Protein AF-A0A1U7GPK5-F1 (afdb_monomer_lite)

Foldseek 3Di:
DDDDDDDDDDDPPPDDDPPVVLVPQLCSVVVVLCWDDDPQATANVVLLVVLVVLLVVLVVLVVQLVVLVVVLVVLVVLVVVLVVLVVVLVVLVVVLVVLVVVLVVVPPDPDPVNVVSNVVSVVVSVVSVVVSVVSVVVSVVSVVVRDDPVRSVVSVVSSVVSVVVSLVSLVVSLVSLVVRQVSLVVLVPDPCSCVSQVSNCVVVVHRYYYDDDPVSVVSNCVSCVVVVPDPPPPDPDDDDDDDDDDDDDDDDDDDDDDDDDDD

Radius of gyration: 42.55 Å; chains: 1; bounding box: 108×65×141 Å

Sequence (263 aa):
MRILGSILTLTLALAPLAGAQEARRPDAALTQLGLEAEKTRYVFADAEKELREKYRDATAARDQAREALARIEAGAMMEQGILEMQAGEQQLQAEIAATRSASGGMGYGRGRYSRYYRNQANAVVQQEQRRAEQLRKQIAQAKKQAPTEKQRQAAEAGARMAMDQARQAVKDVNDAYDALVERYEDVRGKPGVLKALEDAGRPKKLSYQLGPSEESDKIGKWAKGILKIRPKRTTPARKPPASTPGPEAAPAGAKAGEADSPR

Structure (mmCIF, N/CA/C/O backbone):
data_AF-A0A1U7GPK5-F1
#
_entry.id   AF-A0A1U7GPK5-F1
#
loop_
_atom_site.group_PDB
_atom_site.id
_atom_site.type_symbol
_atom_site.label_atom_id
_atom_site.label_alt_id
_atom_site.label_comp_id
_atom_site.label_asym_id
_atom_site.label_entity_id
_atom_site.label_seq_id
_atom_site.pdbx_PDB_ins_code
_atom_site.Cartn_x
_atom_site.Cartn_y
_atom_site.Cartn_z
_atom_site.occupancy
_atom_site.B_iso_or_equiv
_atom_site.auth_seq_id
_atom_site.auth_comp_id
_atom_site.auth_asym_id
_atom_site.auth_atom_id
_atom_site.pdbx_PDB_model_num
ATOM 1 N N . MET A 1 1 ? -13.444 -46.704 79.472 1.00 39.00 1 MET A N 1
ATOM 2 C CA . MET A 1 1 ? -12.663 -45.493 79.126 1.00 39.00 1 MET A CA 1
ATOM 3 C C . MET A 1 1 ? -13.682 -44.387 78.866 1.00 39.00 1 MET A C 1
ATOM 5 O O . MET A 1 1 ? -14.450 -44.548 77.938 1.00 39.00 1 MET A O 1
ATOM 9 N N . ARG A 1 2 ? -14.027 -43.473 79.788 1.00 40.41 2 ARG A N 1
ATOM 10 C CA . ARG A 1 2 ? -13.269 -42.324 80.337 1.00 40.41 2 ARG A CA 1
ATOM 11 C C . ARG A 1 2 ? -12.539 -41.501 79.267 1.00 40.41 2 ARG A C 1
ATOM 13 O O . ARG A 1 2 ? -11.548 -41.996 78.750 1.00 40.41 2 ARG A O 1
ATOM 20 N N . ILE A 1 3 ? -13.076 -40.295 79.015 1.00 43.59 3 ILE A N 1
ATOM 21 C CA . ILE A 1 3 ? -12.503 -38.942 78.759 1.00 43.59 3 ILE A CA 1
ATOM 22 C C . ILE A 1 3 ? -13.673 -38.157 78.101 1.00 43.59 3 ILE A C 1
ATOM 24 O O . ILE A 1 3 ? -14.072 -38.495 76.997 1.00 43.59 3 ILE A O 1
ATOM 28 N N . LEU A 1 4 ? -14.508 -37.373 78.797 1.00 40.81 4 LEU A N 1
ATOM 29 C CA . LEU A 1 4 ? -14.310 -36.021 79.356 1.00 40.81 4 LEU A CA 1
ATOM 30 C C . LEU A 1 4 ? -13.681 -34.995 78.394 1.00 40.81 4 LEU A C 1
ATOM 32 O O . LEU A 1 4 ? -12.484 -35.028 78.160 1.00 40.81 4 LEU A O 1
ATOM 36 N N . GLY A 1 5 ? -14.491 -34.005 78.001 1.00 34.28 5 GLY A N 1
ATOM 37 C CA . GLY A 1 5 ? -14.080 -32.599 77.920 1.00 34.28 5 GLY A CA 1
ATOM 38 C C . GLY A 1 5 ? -13.558 -32.088 76.575 1.00 34.28 5 GLY A C 1
ATOM 39 O O . GLY A 1 5 ? -12.429 -32.361 76.195 1.00 34.28 5 GLY A O 1
ATOM 40 N N . SER A 1 6 ? -14.293 -31.173 75.943 1.00 40.59 6 SER A N 1
ATOM 41 C CA . SER A 1 6 ? -14.032 -29.735 76.127 1.00 40.59 6 SER A CA 1
ATOM 42 C C . SER A 1 6 ? -14.864 -28.891 75.167 1.00 40.59 6 SER A C 1
ATOM 44 O O . SER A 1 6 ? -14.907 -29.109 73.962 1.00 40.59 6 SER A O 1
ATOM 46 N N . ILE A 1 7 ? -15.513 -27.901 75.765 1.00 45.00 7 ILE A N 1
ATOM 47 C CA . ILE A 1 7 ? -16.135 -26.741 75.141 1.00 45.00 7 ILE A CA 1
ATOM 48 C C . ILE A 1 7 ? -15.020 -25.884 74.528 1.00 45.00 7 ILE A C 1
ATOM 50 O O . ILE A 1 7 ? -14.070 -25.557 75.235 1.00 45.00 7 ILE A O 1
ATOM 54 N N . LEU A 1 8 ? -15.156 -25.458 73.269 1.00 37.75 8 LEU A N 1
ATOM 55 C CA . LEU A 1 8 ? -14.424 -24.296 72.761 1.00 37.75 8 LEU A CA 1
ATOM 56 C C . LEU A 1 8 ? -15.295 -23.493 71.778 1.00 37.75 8 LEU A C 1
ATOM 58 O O . LEU A 1 8 ? -15.543 -23.892 70.646 1.00 37.75 8 LEU A O 1
ATOM 62 N N . THR A 1 9 ? -15.811 -22.387 72.313 1.00 39.00 9 THR A N 1
ATOM 63 C CA . THR A 1 9 ? -16.003 -21.061 71.697 1.00 39.00 9 THR A CA 1
ATOM 64 C C . THR A 1 9 ? -16.241 -20.945 70.187 1.00 39.00 9 THR A C 1
ATOM 66 O O . THR A 1 9 ? -15.326 -21.032 69.376 1.00 39.00 9 THR A O 1
ATOM 69 N N . LEU A 1 10 ? -17.479 -20.562 69.870 1.00 38.03 10 LEU A N 1
ATOM 70 C CA . LEU A 1 10 ? -17.866 -19.414 69.041 1.00 38.03 10 LEU A CA 1
ATOM 71 C C . LEU A 1 10 ? -16.713 -18.628 68.363 1.00 38.03 10 LEU A C 1
ATOM 73 O O . LEU A 1 10 ? -16.063 -17.800 68.999 1.00 38.03 10 LEU A O 1
ATOM 77 N N . THR A 1 11 ? -16.614 -18.735 67.039 1.00 39.12 11 THR A N 1
ATOM 78 C CA . THR A 1 11 ? -16.313 -17.575 66.186 1.00 39.12 11 THR A CA 1
ATOM 79 C C . THR A 1 11 ? -17.402 -17.470 65.136 1.00 39.12 11 THR A C 1
ATOM 81 O O . THR A 1 11 ? -17.396 -18.115 64.091 1.00 39.12 11 THR A O 1
ATOM 84 N N . LEU A 1 12 ? -18.375 -16.630 65.472 1.00 39.91 12 LEU A N 1
ATOM 85 C CA . LEU A 1 12 ? -19.289 -15.998 64.544 1.00 39.91 12 LEU A CA 1
ATOM 86 C C . LEU A 1 12 ? -18.430 -15.161 63.577 1.00 39.91 12 LEU A C 1
ATOM 88 O O . LEU A 1 12 ? -18.171 -13.986 63.826 1.00 39.91 12 LEU A O 1
ATOM 92 N N . ALA A 1 13 ? -17.930 -15.762 62.497 1.00 37.81 13 ALA A N 1
ATOM 93 C CA . ALA A 1 13 ? -17.367 -15.009 61.382 1.00 37.81 13 ALA A CA 1
ATOM 94 C C . ALA A 1 13 ? -18.535 -14.443 60.572 1.00 37.81 13 ALA A C 1
ATOM 96 O O . ALA A 1 13 ? -18.910 -14.923 59.505 1.00 37.81 13 ALA A O 1
ATOM 97 N N . LEU A 1 14 ? -19.140 -13.415 61.161 1.00 39.72 14 LEU A N 1
ATOM 98 C CA . LEU A 1 14 ? -19.837 -12.369 60.450 1.00 39.72 14 LEU A CA 1
ATOM 99 C C . LEU A 1 14 ? -18.873 -11.911 59.341 1.00 39.72 14 LEU A C 1
ATOM 101 O O . LEU A 1 14 ? -17.870 -11.259 59.623 1.00 39.72 14 LEU A O 1
ATOM 105 N N . ALA A 1 15 ? -19.157 -12.261 58.092 1.00 39.53 15 ALA A N 1
ATOM 106 C CA . ALA A 1 15 ? -18.570 -11.596 56.940 1.00 39.53 15 ALA A CA 1
ATOM 107 C C . ALA A 1 15 ? -19.562 -10.538 56.441 1.00 39.53 15 ALA A C 1
ATOM 109 O O . ALA A 1 15 ? -20.341 -10.819 55.531 1.00 39.53 15 ALA A O 1
ATOM 110 N N . PRO A 1 16 ? -19.606 -9.323 57.016 1.00 43.00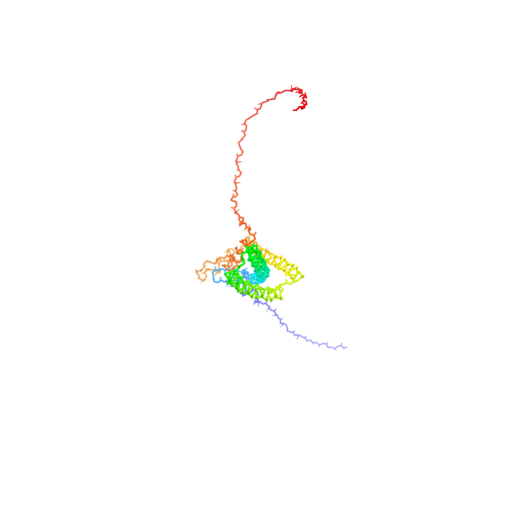 16 PRO A N 1
ATOM 111 C CA . PRO A 1 16 ? -20.204 -8.205 56.330 1.00 43.00 16 PRO A CA 1
ATOM 112 C C . PRO A 1 16 ? -19.112 -7.433 55.574 1.00 43.00 16 PRO A C 1
ATOM 114 O O . PRO A 1 16 ? -17.974 -7.326 56.020 1.00 43.00 16 PRO A O 1
ATOM 117 N N . LEU A 1 17 ? -19.515 -6.816 54.464 1.00 39.00 17 LEU A N 1
ATOM 118 C CA . LEU A 1 17 ? -18.860 -5.649 53.852 1.00 39.00 17 LEU A CA 1
ATOM 119 C C . LEU A 1 17 ? -17.715 -5.861 52.841 1.00 39.00 17 LEU A C 1
ATOM 121 O O . LEU A 1 17 ? -16.834 -5.014 52.760 1.00 39.00 17 LEU A O 1
ATOM 125 N N . ALA A 1 18 ? -17.786 -6.855 51.952 1.00 36.81 18 ALA A N 1
ATOM 126 C CA . ALA A 1 18 ? -17.165 -6.689 50.622 1.00 36.81 18 ALA A CA 1
ATOM 127 C C . ALA A 1 18 ? -18.168 -6.161 49.573 1.00 36.81 18 ALA A C 1
ATOM 129 O O . ALA A 1 18 ? -17.806 -5.363 48.720 1.00 36.81 18 ALA A O 1
ATOM 130 N N . GLY A 1 19 ? -19.461 -6.499 49.691 1.00 35.94 19 GLY A N 1
ATOM 131 C CA . GLY A 1 19 ? -20.493 -6.068 48.730 1.00 35.94 19 GLY A CA 1
ATOM 132 C C . GLY A 1 19 ? -21.121 -4.687 48.981 1.00 35.94 19 GLY A C 1
ATOM 133 O O . GLY A 1 19 ? -21.863 -4.188 48.143 1.00 35.94 19 GLY A O 1
ATOM 134 N N . ALA A 1 20 ? -20.856 -4.046 50.126 1.00 35.62 20 ALA A N 1
ATOM 135 C CA . ALA A 1 20 ? -21.542 -2.805 50.522 1.00 35.62 20 ALA A CA 1
ATOM 136 C C . ALA A 1 20 ? -20.731 -1.516 50.279 1.00 35.62 20 ALA A C 1
ATOM 138 O O . ALA A 1 20 ? -21.297 -0.423 50.320 1.00 35.62 20 ALA A O 1
ATOM 139 N N . GLN A 1 21 ? -19.422 -1.618 50.017 1.00 38.59 21 GLN A N 1
ATOM 140 C CA . GLN A 1 21 ? -18.605 -0.462 49.620 1.00 38.59 21 GLN A CA 1
ATOM 141 C C . GLN A 1 21 ? -18.586 -0.246 48.104 1.00 38.59 21 GLN A C 1
ATOM 143 O O . GLN A 1 21 ? -18.492 0.896 47.660 1.00 38.59 21 GLN A O 1
ATOM 148 N N . GLU A 1 22 ? -18.769 -1.305 47.317 1.00 40.59 22 GLU A N 1
ATOM 149 C CA . GLU A 1 22 ? -18.939 -1.204 45.865 1.00 40.59 22 GLU A CA 1
ATOM 150 C C . GLU A 1 22 ? -20.287 -0.556 45.505 1.00 40.59 22 GLU A C 1
ATOM 152 O O . GLU A 1 22 ? -20.357 0.279 44.611 1.00 40.59 22 GLU A O 1
ATOM 157 N N . ALA A 1 23 ? -21.328 -0.790 46.313 1.00 42.38 23 ALA A N 1
ATOM 158 C CA . ALA A 1 23 ? -22.642 -0.152 46.185 1.00 42.38 23 ALA A CA 1
ATOM 159 C C . ALA A 1 23 ? -22.667 1.370 46.473 1.00 42.38 23 ALA A C 1
ATOM 161 O O . ALA A 1 23 ? -23.709 2.004 46.316 1.00 42.38 23 ALA A O 1
ATOM 162 N N . ARG A 1 24 ? -21.554 1.976 46.918 1.00 51.28 24 ARG A N 1
ATOM 163 C CA . ARG A 1 24 ? -21.466 3.423 47.217 1.00 51.28 24 ARG A CA 1
ATOM 164 C C . ARG A 1 24 ? -20.761 4.244 46.145 1.00 51.28 24 ARG A C 1
ATOM 166 O O . ARG A 1 24 ? -20.690 5.466 46.271 1.00 51.28 24 ARG A O 1
ATOM 173 N N . ARG A 1 25 ? -20.240 3.602 45.102 1.00 60.41 25 ARG A N 1
ATOM 174 C CA . ARG A 1 25 ? -19.694 4.302 43.945 1.00 60.41 25 ARG A CA 1
ATOM 175 C C . ARG A 1 25 ? -20.832 4.562 42.950 1.00 60.41 25 ARG A C 1
ATOM 177 O O . ARG A 1 25 ? -21.440 3.597 42.491 1.00 60.41 25 ARG A O 1
ATOM 184 N N . PRO A 1 26 ? -21.161 5.829 42.629 1.00 62.00 26 PRO A N 1
ATOM 185 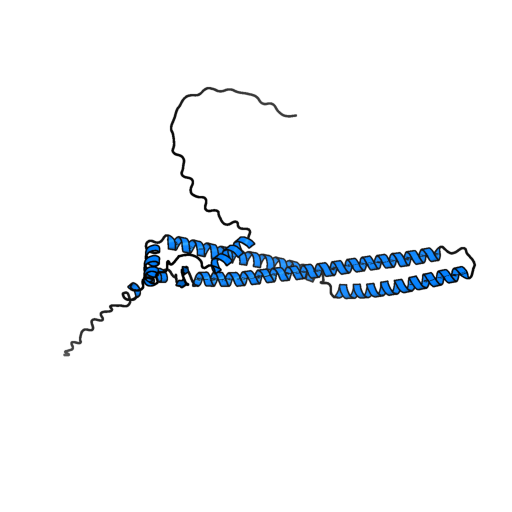C CA . PRO A 1 26 ? -22.260 6.147 41.711 1.00 62.00 26 PRO A CA 1
ATOM 186 C C . PRO A 1 26 ? -22.034 5.583 40.294 1.00 62.00 26 PRO A C 1
ATOM 188 O O . PRO A 1 26 ? -22.964 5.499 39.502 1.00 62.00 26 PRO A O 1
ATOM 191 N N . ASP A 1 27 ? -20.810 5.146 39.995 1.00 71.88 27 ASP A N 1
ATOM 192 C CA . ASP A 1 27 ? -20.354 4.534 38.753 1.00 71.88 27 ASP A CA 1
ATOM 193 C C . ASP A 1 27 ? -20.171 3.003 38.817 1.00 71.88 27 ASP A C 1
ATOM 195 O O . ASP A 1 27 ? -19.761 2.398 37.825 1.00 71.88 27 ASP A O 1
ATOM 199 N N . ALA A 1 28 ? -20.503 2.346 39.936 1.00 75.56 28 ALA A N 1
ATOM 200 C CA . ALA A 1 28 ? -20.346 0.894 40.104 1.00 75.56 28 ALA A CA 1
ATOM 201 C C . ALA A 1 28 ? -21.139 0.081 39.065 1.00 75.56 28 ALA A C 1
ATOM 203 O O . ALA A 1 28 ? -20.645 -0.898 38.515 1.00 75.56 28 ALA A O 1
ATOM 204 N N . ALA A 1 29 ? -22.353 0.528 38.731 1.00 76.38 29 ALA A N 1
ATOM 205 C CA . ALA A 1 29 ? -23.180 -0.113 37.709 1.00 76.38 29 ALA A CA 1
ATOM 206 C C . ALA A 1 29 ? -22.586 0.017 36.292 1.00 76.38 29 ALA A C 1
ATOM 208 O O . ALA A 1 29 ? -22.808 -0.851 35.453 1.00 76.38 29 ALA A O 1
ATOM 209 N N . LEU A 1 30 ? -21.830 1.086 36.015 1.00 78.69 30 LEU A N 1
ATOM 210 C CA . LEU A 1 30 ? -21.186 1.319 34.716 1.00 78.69 30 LEU A CA 1
ATOM 211 C C . LEU A 1 30 ? -19.880 0.525 34.604 1.00 78.69 30 LEU A C 1
ATOM 213 O O . LEU A 1 30 ? -19.642 -0.137 33.597 1.00 78.69 30 LEU A O 1
ATOM 217 N N . THR A 1 31 ? -19.082 0.508 35.669 1.00 82.06 31 THR A N 1
ATOM 218 C CA . THR A 1 31 ? -17.842 -0.282 35.741 1.00 82.06 31 THR A CA 1
ATOM 219 C C . THR A 1 31 ? -18.106 -1.789 35.709 1.00 82.06 31 THR A C 1
ATOM 221 O O . THR A 1 31 ? -17.395 -2.504 35.010 1.00 82.06 31 THR A O 1
ATOM 224 N N . GLN A 1 32 ? -19.186 -2.282 36.330 1.00 81.00 32 GLN A N 1
ATOM 225 C CA . GLN A 1 32 ? -19.625 -3.685 36.196 1.00 81.00 32 GLN A CA 1
ATOM 226 C C . GLN A 1 32 ? -20.007 -4.078 34.760 1.00 81.00 32 GLN A C 1
ATOM 228 O O . GLN A 1 32 ? -19.938 -5.251 34.397 1.00 81.00 32 GLN A O 1
ATOM 233 N N . LEU A 1 33 ? -20.396 -3.111 33.924 1.00 78.62 33 LEU A N 1
ATOM 234 C CA . LEU A 1 33 ? -20.666 -3.328 32.500 1.00 78.62 33 LEU A CA 1
ATOM 235 C C . LEU A 1 33 ? -19.390 -3.270 31.640 1.00 78.62 33 LEU A C 1
ATOM 237 O O . LEU A 1 33 ? -19.474 -3.473 30.428 1.00 78.62 33 LEU A O 1
ATOM 241 N N . GLY A 1 34 ? -18.224 -3.024 32.249 1.00 79.81 34 GLY A N 1
ATOM 242 C CA . GLY A 1 34 ? -16.940 -2.852 31.567 1.00 79.81 34 GLY A CA 1
ATOM 243 C C . GLY A 1 34 ? -16.751 -1.463 30.956 1.00 79.81 34 GLY A C 1
ATOM 244 O O . GLY A 1 34 ? -15.988 -1.323 30.003 1.00 79.81 34 GLY A O 1
ATOM 245 N N . LEU A 1 35 ? -17.482 -0.452 31.443 1.00 83.81 35 LEU A N 1
ATOM 246 C CA . LEU A 1 35 ? -17.320 0.934 31.015 1.00 83.81 35 LEU A CA 1
ATOM 247 C C . LEU A 1 35 ? -16.393 1.694 31.963 1.00 83.81 35 LEU A C 1
ATOM 249 O O . LEU A 1 35 ? -16.576 1.679 33.180 1.00 83.81 35 LEU A O 1
ATOM 253 N N . GLU A 1 36 ? -15.470 2.450 31.387 1.00 84.69 36 GLU A N 1
ATOM 254 C CA . GLU A 1 36 ? -14.540 3.311 32.109 1.00 84.69 36 GLU A CA 1
ATOM 255 C C . GLU A 1 36 ? -14.817 4.783 31.811 1.00 84.69 36 GLU A C 1
ATOM 257 O O . GLU A 1 36 ? -15.198 5.151 30.699 1.00 84.69 36 GLU A O 1
ATOM 262 N N . ALA A 1 37 ? -14.636 5.641 32.815 1.00 80.19 37 ALA A N 1
ATOM 263 C CA . ALA A 1 37 ? -14.834 7.075 32.660 1.00 80.19 37 ALA A CA 1
ATOM 264 C C . ALA A 1 37 ? -13.632 7.714 31.945 1.00 80.19 37 ALA A C 1
ATOM 266 O O . ALA A 1 37 ? -12.564 7.879 32.533 1.00 80.19 37 ALA A O 1
ATOM 267 N N . GLU A 1 38 ? -13.830 8.166 30.710 1.00 80.75 38 GLU A N 1
ATOM 268 C CA . GLU A 1 38 ? -12.862 8.942 29.938 1.00 80.75 38 GLU A CA 1
ATOM 269 C C . GLU A 1 38 ? -13.375 10.377 29.741 1.00 80.75 38 GLU A C 1
ATOM 271 O O . GLU A 1 38 ? -14.299 10.642 28.970 1.00 80.75 38 GLU A O 1
ATOM 276 N N . LYS A 1 39 ? -12.759 11.343 30.436 1.00 80.44 39 LYS A N 1
ATOM 277 C CA . LYS A 1 39 ? -13.112 12.779 30.403 1.00 80.44 39 LYS A CA 1
ATOM 278 C C . LYS A 1 39 ? -14.597 13.039 30.708 1.00 80.44 39 LYS A C 1
ATOM 280 O O . LYS A 1 39 ? -14.967 13.149 31.874 1.00 80.44 39 LYS A O 1
ATOM 285 N N . THR A 1 40 ? -15.428 13.171 29.675 1.00 79.94 40 THR A N 1
ATOM 286 C CA . THR A 1 40 ? -16.873 13.453 29.734 1.00 79.94 40 THR A CA 1
ATOM 287 C C . THR A 1 40 ? -17.722 12.283 29.229 1.00 79.94 40 THR A C 1
ATOM 289 O O . THR A 1 40 ? -18.929 12.434 29.035 1.00 79.94 40 THR A O 1
ATOM 292 N N . ARG A 1 41 ? -17.124 11.106 29.008 1.00 83.88 41 ARG A N 1
ATOM 293 C CA . ARG A 1 41 ? -17.800 9.925 28.463 1.00 83.88 41 ARG A CA 1
ATOM 294 C C . ARG A 1 41 ? -17.475 8.663 29.247 1.00 83.88 41 ARG A C 1
ATOM 296 O O . ARG A 1 41 ? -16.453 8.595 29.918 1.00 83.88 41 ARG A O 1
ATOM 303 N N . TYR A 1 42 ? -18.354 7.676 29.143 1.00 83.31 42 TYR A N 1
ATOM 304 C CA . TYR A 1 42 ? -18.067 6.303 29.543 1.00 83.31 42 TYR A CA 1
ATOM 305 C C . TYR A 1 42 ? -17.817 5.462 28.295 1.00 83.31 42 TYR A C 1
ATOM 307 O O . TYR A 1 42 ? -18.654 5.459 27.388 1.00 83.31 42 TYR A O 1
ATOM 315 N N . VAL A 1 43 ? -16.677 4.774 28.263 1.00 88.00 43 VAL A N 1
ATOM 316 C CA . VAL A 1 43 ? -16.189 4.034 27.094 1.00 88.00 43 VAL A CA 1
ATOM 317 C C . VAL A 1 43 ? -15.833 2.591 27.436 1.00 88.00 43 VAL A C 1
ATOM 319 O O . VAL A 1 43 ? -15.438 2.294 28.560 1.00 88.00 43 VAL A O 1
ATOM 322 N N . PHE A 1 44 ? -15.932 1.684 26.465 1.00 88.25 44 PHE A N 1
ATOM 323 C CA . PHE A 1 44 ? -15.379 0.332 26.590 1.00 88.25 44 PHE A CA 1
ATOM 324 C C . PHE A 1 44 ? -13.869 0.360 26.328 1.00 88.25 44 PHE A C 1
ATOM 326 O O . PHE A 1 44 ? -13.438 0.089 25.208 1.00 88.25 44 PHE A O 1
ATOM 333 N N . ALA A 1 45 ? -13.070 0.699 27.343 1.00 85.56 45 ALA A N 1
ATOM 334 C CA . ALA A 1 45 ? -11.632 0.943 27.197 1.00 85.56 45 ALA A CA 1
ATOM 335 C C . ALA A 1 45 ? -10.879 -0.196 26.482 1.00 85.56 45 ALA A C 1
ATOM 337 O O . ALA A 1 45 ? -10.116 0.068 25.553 1.00 85.56 45 ALA A O 1
ATOM 338 N N . ASP A 1 46 ? -11.156 -1.455 26.835 1.00 87.00 46 ASP A N 1
ATOM 339 C CA . ASP A 1 46 ? -10.522 -2.620 26.205 1.00 87.00 46 ASP A CA 1
ATOM 340 C C . ASP A 1 46 ? -10.886 -2.762 24.721 1.00 87.00 46 ASP A C 1
ATOM 342 O O . ASP A 1 46 ? -10.013 -2.956 23.875 1.00 87.00 46 ASP A O 1
ATOM 346 N N . ALA A 1 47 ? -12.169 -2.607 24.385 1.00 87.44 47 ALA A N 1
ATOM 347 C CA . ALA A 1 47 ? -12.645 -2.720 23.006 1.00 87.44 47 ALA A CA 1
ATOM 348 C C . ALA A 1 47 ? -12.152 -1.549 22.140 1.00 87.44 47 ALA A C 1
ATOM 350 O O . ALA A 1 47 ? -11.828 -1.722 20.965 1.00 87.44 47 ALA A O 1
ATOM 351 N N . GLU A 1 48 ? -12.048 -0.351 22.718 1.00 90.44 48 GLU A N 1
ATOM 352 C CA . GLU A 1 48 ? -11.459 0.799 22.036 1.00 90.44 48 GLU A CA 1
ATOM 353 C C . GLU A 1 48 ? -9.952 0.646 21.829 1.00 90.44 48 GLU A C 1
ATOM 355 O O . GLU A 1 48 ? -9.430 1.053 20.790 1.00 90.44 48 GLU A O 1
ATOM 360 N N . LYS A 1 49 ? -9.242 0.040 22.783 1.00 90.25 49 LYS A N 1
ATOM 361 C CA . LYS A 1 49 ? -7.822 -0.274 22.632 1.00 90.25 49 LYS A CA 1
ATOM 362 C C . LYS A 1 49 ? -7.601 -1.291 21.511 1.00 90.25 49 LYS A C 1
ATOM 364 O O . LYS A 1 49 ? -6.766 -1.042 20.644 1.00 90.25 49 LYS A O 1
ATOM 369 N N . GLU A 1 50 ? -8.392 -2.362 21.473 1.00 91.38 50 GLU A N 1
ATOM 370 C CA . GLU A 1 50 ? -8.352 -3.357 20.394 1.00 91.38 50 GLU A CA 1
ATOM 371 C C . GLU A 1 50 ? -8.636 -2.713 19.025 1.00 91.38 50 GLU A C 1
ATOM 373 O O . GLU A 1 50 ? -7.924 -2.960 18.051 1.00 91.38 50 GLU A O 1
ATOM 378 N N . LEU A 1 51 ? -9.631 -1.821 18.945 1.00 91.56 51 LEU A N 1
ATOM 379 C CA . LEU A 1 51 ? -9.931 -1.074 17.722 1.00 91.56 51 LEU A CA 1
ATOM 380 C C . LEU A 1 51 ? -8.743 -0.208 17.269 1.00 91.56 51 LEU A C 1
ATOM 382 O O . LEU A 1 51 ? -8.437 -0.151 16.075 1.00 91.56 51 LEU A O 1
ATOM 386 N N . ARG A 1 52 ? -8.058 0.460 18.205 1.00 93.19 52 ARG A N 1
ATOM 387 C CA . ARG A 1 52 ? -6.863 1.271 17.914 1.00 93.19 52 ARG A CA 1
ATOM 388 C C . ARG A 1 52 ? -5.687 0.412 17.448 1.00 93.19 52 ARG A C 1
ATOM 390 O O . ARG A 1 52 ? -4.953 0.847 16.563 1.00 93.19 52 ARG A O 1
ATOM 397 N N . GLU A 1 53 ? -5.507 -0.780 18.008 1.00 94.25 53 GLU A N 1
ATOM 398 C CA . GLU A 1 53 ? -4.486 -1.741 17.567 1.00 94.25 53 GLU A CA 1
ATOM 399 C C . GLU A 1 53 ? -4.771 -2.220 16.138 1.00 94.25 53 GLU A C 1
ATOM 401 O O . GLU A 1 53 ? -3.941 -2.007 15.254 1.00 94.25 53 GLU A O 1
ATOM 406 N N . LYS A 1 54 ? -5.996 -2.685 15.856 1.00 92.75 54 LYS A N 1
ATOM 407 C CA . LYS A 1 54 ? -6.418 -3.063 14.494 1.00 92.75 54 LYS A CA 1
ATOM 408 C C . LYS A 1 54 ? -6.266 -1.919 13.493 1.00 92.75 54 LYS A C 1
ATOM 410 O O . LYS A 1 54 ? -5.880 -2.136 12.349 1.00 92.75 54 LYS A O 1
ATOM 415 N N . TYR A 1 55 ? -6.549 -0.683 13.906 1.00 93.88 55 TYR A N 1
ATOM 416 C CA . TYR A 1 55 ? -6.356 0.496 13.061 1.00 93.88 55 TYR A CA 1
ATOM 417 C C . TYR A 1 55 ? -4.883 0.728 12.697 1.00 93.88 55 TYR A C 1
ATOM 419 O O . TYR A 1 55 ? -4.581 1.060 11.546 1.00 93.88 55 TYR A O 1
ATOM 427 N N . ARG A 1 56 ? -3.959 0.547 13.649 1.00 95.31 56 ARG A N 1
ATOM 428 C CA . ARG A 1 56 ? -2.516 0.648 13.382 1.00 95.31 56 ARG A CA 1
ATOM 429 C C . ARG A 1 56 ? -2.075 -0.427 12.396 1.00 95.31 56 ARG A C 1
ATOM 431 O O . ARG A 1 56 ? -1.422 -0.090 11.410 1.00 95.31 56 ARG A O 1
ATOM 438 N N . ASP A 1 57 ? -2.510 -1.664 12.605 1.00 93.31 57 ASP A N 1
ATOM 439 C CA . ASP A 1 57 ? -2.186 -2.787 11.722 1.00 93.31 57 ASP A CA 1
ATOM 440 C C . ASP A 1 57 ? -2.749 -2.571 10.311 1.00 93.31 57 ASP A C 1
ATOM 442 O O . ASP A 1 57 ? -2.041 -2.733 9.317 1.00 93.31 57 ASP A O 1
ATOM 446 N N . ALA A 1 58 ? -3.995 -2.102 10.200 1.00 93.75 58 ALA A N 1
ATOM 447 C CA . ALA A 1 58 ? -4.619 -1.787 8.918 1.00 93.75 58 ALA A CA 1
ATOM 448 C C . ALA A 1 58 ? -3.936 -0.616 8.195 1.00 93.75 58 ALA A C 1
ATOM 450 O O . ALA A 1 58 ? -3.859 -0.605 6.964 1.00 93.75 58 ALA A O 1
ATOM 451 N N . THR A 1 59 ? -3.428 0.370 8.937 1.00 94.31 59 THR A N 1
ATOM 452 C CA . THR A 1 59 ? -2.649 1.474 8.361 1.00 94.31 59 THR A CA 1
ATOM 453 C C . THR A 1 59 ? -1.317 0.959 7.819 1.00 94.31 59 THR A C 1
ATOM 455 O O . THR A 1 59 ? -1.001 1.211 6.658 1.00 94.31 59 THR A O 1
ATOM 458 N N . ALA A 1 60 ? -0.596 0.153 8.603 1.00 94.62 60 ALA A N 1
ATOM 459 C CA . ALA A 1 60 ? 0.660 -0.460 8.181 1.00 94.62 60 ALA A CA 1
ATOM 460 C C . ALA A 1 60 ? 0.478 -1.361 6.946 1.00 94.62 60 ALA A C 1
ATOM 462 O O . ALA A 1 60 ? 1.238 -1.248 5.986 1.00 94.62 60 ALA A O 1
ATOM 463 N N . ALA A 1 61 ? -0.566 -2.196 6.917 1.00 92.62 61 ALA A N 1
ATOM 464 C CA . ALA A 1 61 ? -0.878 -3.047 5.769 1.00 92.62 61 ALA A CA 1
ATOM 465 C C . ALA A 1 61 ? -1.175 -2.226 4.500 1.00 92.62 61 ALA A C 1
ATOM 467 O O . ALA A 1 61 ? -0.732 -2.569 3.403 1.00 92.62 61 ALA A O 1
ATOM 468 N N . ARG A 1 62 ? -1.888 -1.098 4.631 1.00 93.25 62 ARG A N 1
ATOM 469 C CA . ARG A 1 62 ? -2.135 -0.185 3.502 1.00 93.25 62 ARG A CA 1
ATOM 470 C C . ARG A 1 62 ? -0.866 0.479 2.992 1.00 93.25 62 ARG A C 1
ATOM 472 O O . ARG A 1 62 ? -0.730 0.639 1.780 1.00 93.25 62 ARG A O 1
ATOM 479 N N . ASP A 1 63 ? 0.028 0.888 3.882 1.00 93.81 63 ASP A N 1
ATOM 480 C CA . ASP A 1 63 ? 1.288 1.506 3.478 1.00 93.81 63 ASP A CA 1
ATOM 481 C C . ASP A 1 63 ? 2.197 0.483 2.783 1.00 93.81 63 ASP A C 1
ATOM 483 O O . ASP A 1 63 ? 2.723 0.775 1.711 1.00 93.81 63 ASP A O 1
ATOM 487 N N . GLN A 1 64 ? 2.240 -0.765 3.264 1.00 91.94 64 GLN A N 1
ATOM 488 C CA . GLN A 1 64 ? 2.906 -1.870 2.561 1.00 91.94 64 GLN A CA 1
ATOM 489 C C . GLN A 1 64 ? 2.327 -2.109 1.160 1.00 91.94 64 GLN A C 1
ATOM 491 O O . GLN A 1 64 ? 3.077 -2.280 0.197 1.00 91.94 64 GLN A O 1
ATOM 496 N N . ALA A 1 65 ? 1.000 -2.081 1.012 1.00 91.31 65 ALA A N 1
ATOM 497 C CA . ALA A 1 65 ? 0.354 -2.230 -0.290 1.00 91.31 65 ALA A CA 1
ATOM 498 C C . ALA A 1 65 ? 0.704 -1.076 -1.250 1.00 91.31 65 ALA A C 1
ATOM 500 O O . ALA A 1 65 ? 0.952 -1.306 -2.435 1.00 91.31 65 ALA A O 1
ATOM 501 N N . ARG A 1 66 ? 0.780 0.162 -0.745 1.00 91.25 66 ARG A N 1
ATOM 502 C CA . ARG A 1 66 ? 1.209 1.335 -1.525 1.00 91.25 66 ARG A CA 1
ATOM 503 C C . ARG A 1 66 ? 2.663 1.239 -1.956 1.00 91.25 66 ARG A C 1
ATOM 505 O O . ARG A 1 66 ? 2.963 1.506 -3.114 1.00 91.25 66 ARG A O 1
ATOM 512 N N . GLU A 1 67 ? 3.554 0.838 -1.056 1.00 92.38 67 GLU A N 1
ATOM 513 C CA . GLU A 1 67 ? 4.962 0.626 -1.389 1.00 92.38 67 GLU A CA 1
ATOM 514 C C . GLU A 1 67 ? 5.135 -0.470 -2.443 1.00 92.38 67 GLU A C 1
ATOM 516 O O . GLU A 1 67 ? 5.932 -0.317 -3.368 1.00 92.38 67 GLU A O 1
ATOM 521 N N . ALA A 1 68 ? 4.375 -1.564 -2.340 1.00 89.69 68 ALA A N 1
ATOM 522 C CA . ALA A 1 68 ? 4.410 -2.643 -3.320 1.00 89.69 68 ALA A CA 1
ATOM 523 C C . ALA A 1 68 ? 3.976 -2.161 -4.715 1.00 89.69 68 ALA A C 1
ATOM 525 O O . ALA A 1 68 ? 4.647 -2.470 -5.700 1.00 89.69 68 ALA A O 1
ATOM 526 N N . LEU A 1 69 ? 2.915 -1.352 -4.803 1.00 89.50 69 LEU A N 1
ATOM 527 C CA . LEU A 1 69 ? 2.500 -0.721 -6.060 1.00 89.50 69 LEU A CA 1
ATOM 528 C C . LEU A 1 69 ? 3.548 0.257 -6.599 1.00 89.50 69 LEU A C 1
ATOM 530 O O . LEU A 1 69 ? 3.892 0.186 -7.775 1.00 89.50 69 LEU A O 1
ATOM 534 N N . ALA A 1 70 ? 4.105 1.117 -5.744 1.00 89.88 70 ALA A N 1
ATOM 535 C CA . ALA A 1 70 ? 5.125 2.084 -6.147 1.00 89.88 70 ALA A CA 1
ATOM 536 C C . ALA A 1 70 ? 6.374 1.396 -6.726 1.00 89.88 70 ALA A C 1
ATOM 538 O O . ALA A 1 70 ? 6.983 1.896 -7.669 1.00 89.88 70 ALA A O 1
ATOM 539 N N . ARG A 1 71 ? 6.743 0.214 -6.209 1.00 89.06 71 ARG A N 1
ATOM 540 C CA . ARG A 1 71 ? 7.834 -0.602 -6.770 1.00 89.06 71 ARG A CA 1
ATOM 541 C C . ARG A 1 71 ? 7.509 -1.133 -8.167 1.00 89.06 71 ARG A C 1
ATOM 543 O O . ARG A 1 71 ? 8.398 -1.154 -9.015 1.00 89.06 71 ARG A O 1
ATOM 550 N N . ILE A 1 72 ? 6.263 -1.539 -8.417 1.00 88.56 72 ILE A N 1
ATOM 551 C CA . ILE A 1 72 ? 5.816 -1.970 -9.752 1.00 88.56 72 ILE A CA 1
ATOM 552 C C . ILE A 1 72 ? 5.854 -0.789 -10.725 1.00 88.56 72 ILE A C 1
ATOM 554 O O . ILE A 1 72 ? 6.405 -0.917 -11.815 1.00 88.56 72 ILE A O 1
ATOM 558 N N . GLU A 1 73 ? 5.329 0.367 -10.319 1.00 89.56 73 GLU A N 1
ATOM 559 C CA . GLU A 1 73 ? 5.334 1.588 -11.133 1.00 89.56 73 GLU A CA 1
ATOM 560 C C . GLU A 1 73 ? 6.759 2.052 -11.459 1.00 89.56 73 GLU A C 1
ATOM 562 O O . GLU A 1 73 ? 7.055 2.375 -12.608 1.00 89.56 73 GLU A O 1
ATOM 567 N N . ALA A 1 74 ? 7.671 2.019 -10.483 1.00 88.75 74 ALA A N 1
ATOM 568 C CA . ALA A 1 74 ? 9.082 2.327 -10.703 1.00 88.75 74 ALA A CA 1
ATOM 569 C C . ALA A 1 74 ? 9.738 1.365 -11.710 1.00 88.75 74 ALA A C 1
ATOM 571 O O . ALA A 1 74 ? 10.499 1.804 -12.575 1.00 88.75 74 ALA A O 1
ATOM 572 N N . GLY A 1 75 ? 9.415 0.069 -11.635 1.00 88.75 75 GLY A N 1
ATOM 573 C CA . GLY A 1 75 ? 9.855 -0.923 -12.618 1.00 88.75 75 GLY A CA 1
ATOM 574 C C . GLY A 1 75 ? 9.329 -0.622 -14.024 1.00 88.75 75 GLY A C 1
ATOM 575 O O . GLY A 1 75 ? 10.108 -0.590 -14.976 1.00 88.75 75 GLY A O 1
ATOM 576 N N . ALA A 1 76 ? 8.036 -0.314 -14.144 1.00 88.88 76 ALA A N 1
ATOM 577 C CA . ALA A 1 76 ? 7.401 0.024 -15.417 1.00 88.88 76 ALA A CA 1
ATOM 578 C C . ALA A 1 76 ? 7.975 1.309 -16.042 1.00 88.88 76 ALA A C 1
ATOM 580 O O . ALA A 1 76 ? 8.214 1.350 -17.248 1.00 88.88 76 ALA A O 1
ATOM 581 N N . MET A 1 77 ? 8.262 2.338 -15.237 1.00 89.88 77 MET A N 1
ATOM 582 C CA . MET A 1 77 ? 8.916 3.563 -15.716 1.00 89.88 77 MET A CA 1
ATOM 583 C C . MET A 1 77 ? 10.336 3.298 -16.231 1.00 89.88 77 MET A C 1
ATOM 585 O O . MET A 1 77 ? 10.740 3.867 -17.244 1.00 89.88 77 MET A O 1
ATOM 589 N N . MET A 1 78 ? 11.092 2.411 -15.578 1.00 89.50 78 MET A N 1
ATOM 590 C CA . MET A 1 78 ? 12.426 2.031 -16.050 1.00 89.50 78 MET A CA 1
ATOM 591 C C . MET A 1 78 ? 12.360 1.280 -17.388 1.00 89.50 78 MET A C 1
ATOM 593 O O . MET A 1 78 ? 13.158 1.554 -18.284 1.00 89.50 78 MET A O 1
ATOM 597 N N . GLU A 1 79 ? 11.391 0.375 -17.555 1.00 89.31 79 GLU A N 1
ATOM 598 C CA . GLU A 1 79 ? 11.139 -0.312 -18.828 1.00 89.31 79 GLU A CA 1
ATOM 599 C C . GLU A 1 79 ? 10.751 0.673 -19.942 1.00 89.31 79 GLU A C 1
ATOM 601 O O . GLU A 1 79 ? 11.312 0.607 -21.038 1.00 89.31 79 GLU A O 1
ATOM 606 N N . GLN A 1 80 ? 9.857 1.626 -19.658 1.00 91.12 80 GLN A N 1
ATOM 607 C CA . GLN A 1 80 ? 9.480 2.680 -20.606 1.00 91.12 80 GLN A CA 1
ATOM 608 C C . GLN A 1 80 ? 10.683 3.537 -21.015 1.00 91.12 80 GLN A C 1
ATOM 610 O O . GLN A 1 80 ? 10.915 3.721 -22.208 1.00 91.12 80 GLN A O 1
ATOM 615 N N . GLY A 1 81 ? 11.512 3.968 -20.060 1.00 91.56 81 GLY A N 1
ATOM 616 C CA . GLY A 1 81 ? 12.730 4.723 -20.362 1.00 91.56 81 GLY A CA 1
ATOM 617 C C . GLY A 1 81 ? 13.724 3.935 -21.226 1.00 91.56 81 GLY A C 1
ATOM 618 O O . GLY A 1 81 ? 14.370 4.497 -22.110 1.00 91.56 81 GLY A O 1
ATOM 619 N N . ILE A 1 82 ? 13.826 2.614 -21.035 1.00 91.69 82 ILE A N 1
ATOM 620 C CA . ILE A 1 82 ? 14.633 1.749 -21.910 1.00 91.69 82 ILE A CA 1
ATOM 621 C C . ILE A 1 82 ? 14.059 1.715 -23.327 1.00 91.69 82 ILE A C 1
ATOM 623 O O . ILE A 1 82 ? 14.829 1.829 -24.281 1.00 91.69 82 ILE A O 1
ATOM 627 N N . LEU A 1 83 ? 12.741 1.569 -23.478 1.00 92.75 83 LEU A N 1
ATOM 628 C CA . LEU A 1 83 ? 12.084 1.556 -24.787 1.00 92.75 83 LEU A CA 1
ATOM 629 C C . LEU A 1 83 ? 12.264 2.888 -25.526 1.00 92.75 83 LEU A C 1
ATOM 631 O O . LEU A 1 83 ? 12.579 2.882 -26.715 1.00 92.75 83 LEU A O 1
ATOM 635 N N . GLU A 1 84 ? 12.148 4.017 -24.826 1.00 93.88 84 GLU A N 1
ATOM 636 C CA . GLU A 1 84 ? 12.407 5.348 -25.386 1.00 93.88 84 GLU A CA 1
ATOM 637 C C . GLU A 1 84 ? 13.862 5.500 -25.851 1.00 93.88 84 GLU A C 1
ATOM 639 O O . GLU A 1 84 ? 14.110 5.926 -26.981 1.00 93.88 84 GLU A O 1
ATOM 644 N N . MET A 1 85 ? 14.837 5.076 -25.037 1.00 91.56 85 MET A N 1
ATOM 645 C CA . MET A 1 85 ? 16.248 5.083 -25.442 1.00 91.56 85 MET A CA 1
ATOM 646 C C . MET A 1 85 ? 16.508 4.175 -26.653 1.00 91.56 85 MET A C 1
ATOM 648 O O . MET A 1 85 ? 17.284 4.541 -27.535 1.00 91.56 85 MET A O 1
ATOM 652 N N . GLN A 1 86 ? 15.859 3.008 -26.729 1.00 92.12 86 GLN A N 1
ATOM 653 C CA . GLN A 1 86 ? 15.961 2.114 -27.887 1.00 92.12 86 GLN A CA 1
ATOM 654 C C . GLN A 1 86 ? 15.354 2.733 -29.151 1.00 92.12 86 GLN A C 1
ATOM 656 O O . GLN A 1 86 ? 15.933 2.591 -30.228 1.00 92.12 86 GLN A O 1
ATOM 661 N N . ALA A 1 87 ? 14.226 3.437 -29.035 1.00 92.94 87 ALA A N 1
ATOM 662 C CA . ALA A 1 87 ? 13.635 4.169 -30.151 1.00 92.94 87 ALA A CA 1
ATOM 663 C C . ALA A 1 87 ? 14.567 5.295 -30.633 1.00 92.94 87 ALA A C 1
ATOM 665 O O . ALA A 1 87 ? 14.807 5.416 -31.835 1.00 92.94 87 ALA A O 1
ATOM 666 N N . GLY A 1 88 ? 15.171 6.050 -29.708 1.00 89.38 88 GLY A N 1
ATOM 667 C CA . GLY A 1 88 ? 16.177 7.067 -30.031 1.00 89.38 88 GLY A CA 1
ATOM 668 C C . GLY A 1 88 ? 17.430 6.486 -30.699 1.00 89.38 88 GLY A C 1
ATOM 669 O O . GLY A 1 88 ? 17.947 7.054 -31.660 1.00 89.38 88 GLY A O 1
ATOM 670 N N . GLU A 1 89 ? 17.894 5.311 -30.261 1.00 91.06 89 GLU A N 1
ATOM 671 C CA . GLU A 1 89 ? 19.005 4.599 -30.905 1.00 91.06 89 GLU A CA 1
ATOM 672 C C . GLU A 1 89 ? 18.666 4.195 -32.350 1.00 91.06 89 GLU A C 1
ATOM 674 O O . GLU A 1 89 ? 19.491 4.354 -33.251 1.00 91.06 89 GLU A O 1
ATOM 679 N N . GLN A 1 90 ? 17.453 3.686 -32.588 1.00 91.44 90 GLN A N 1
ATOM 680 C CA . GLN A 1 90 ? 16.995 3.313 -33.929 1.00 91.44 90 GLN A CA 1
ATOM 681 C C . GLN A 1 90 ? 16.877 4.530 -34.852 1.00 91.44 90 GLN A C 1
ATOM 683 O O . GLN A 1 90 ? 17.287 4.449 -36.010 1.00 91.44 90 GLN A O 1
ATOM 688 N N . GLN A 1 91 ? 16.382 5.660 -34.339 1.00 90.81 91 GLN A N 1
ATOM 689 C CA . GLN A 1 91 ? 16.328 6.920 -35.084 1.00 90.81 91 GLN A CA 1
ATOM 690 C C . GLN A 1 91 ? 17.730 7.396 -35.482 1.00 90.81 91 GLN A C 1
ATOM 692 O O . GLN A 1 91 ? 17.975 7.632 -36.663 1.00 90.81 91 GLN A O 1
ATOM 697 N N . LEU A 1 92 ? 18.687 7.417 -34.548 1.00 88.75 92 LEU A N 1
ATOM 698 C CA . LEU A 1 92 ? 20.079 7.773 -34.851 1.00 88.75 92 LEU A CA 1
ATOM 699 C C . LEU A 1 92 ? 20.719 6.829 -35.876 1.00 88.75 92 LEU A C 1
ATOM 701 O O . LEU A 1 92 ? 21.446 7.267 -36.767 1.00 88.75 92 LEU A O 1
ATOM 705 N N . GLN A 1 93 ? 20.447 5.523 -35.797 1.00 88.50 93 GLN A N 1
ATOM 706 C CA . GLN A 1 93 ? 20.925 4.581 -36.812 1.00 88.50 93 GLN A CA 1
ATOM 707 C C . GLN A 1 93 ? 20.313 4.851 -38.192 1.00 88.50 93 GLN A C 1
ATOM 709 O O . GLN A 1 93 ? 21.027 4.765 -39.196 1.00 88.50 93 GLN A O 1
ATOM 714 N N . ALA A 1 94 ? 19.027 5.203 -38.254 1.00 90.06 94 ALA A N 1
ATOM 715 C CA . ALA A 1 94 ? 18.365 5.582 -39.496 1.00 90.06 94 ALA A CA 1
ATOM 716 C C . ALA A 1 94 ? 18.962 6.873 -40.087 1.00 90.06 94 ALA A C 1
ATOM 718 O O . ALA A 1 94 ? 19.222 6.924 -41.289 1.00 90.06 94 ALA A O 1
ATOM 719 N N . GLU A 1 95 ? 19.276 7.875 -39.261 1.00 87.00 95 GLU A N 1
ATOM 720 C CA . GLU A 1 95 ? 19.951 9.113 -39.684 1.00 87.00 95 GLU A CA 1
ATOM 721 C C . GLU A 1 95 ? 21.374 8.860 -40.206 1.00 87.00 95 GLU A C 1
ATOM 723 O O . GLU A 1 95 ? 21.776 9.396 -41.247 1.00 87.00 95 GLU A O 1
ATOM 728 N N . ILE A 1 96 ? 22.134 7.986 -39.535 1.00 85.94 96 ILE A N 1
ATOM 729 C CA . ILE A 1 96 ? 23.456 7.547 -40.001 1.00 85.94 96 ILE A CA 1
ATOM 730 C C . ILE A 1 96 ? 23.333 6.857 -41.365 1.00 85.94 96 ILE A C 1
ATOM 732 O O . ILE A 1 96 ? 24.122 7.140 -42.272 1.00 85.94 96 ILE A O 1
ATOM 736 N N . ALA A 1 97 ? 22.357 5.960 -41.529 1.00 86.56 97 ALA A N 1
ATOM 737 C CA . ALA A 1 97 ? 22.116 5.263 -42.790 1.00 86.56 97 ALA A CA 1
ATOM 738 C C . ALA A 1 97 ? 21.725 6.241 -43.911 1.00 86.56 97 ALA A C 1
ATOM 740 O O . ALA A 1 97 ? 22.308 6.175 -44.994 1.00 86.56 97 ALA A O 1
ATOM 741 N N . ALA A 1 98 ? 20.834 7.196 -43.628 1.00 86.00 98 ALA A N 1
ATOM 742 C CA . ALA A 1 98 ? 20.411 8.233 -44.567 1.00 86.00 98 ALA A CA 1
ATOM 743 C C . ALA A 1 98 ? 21.580 9.132 -45.010 1.00 86.00 98 ALA A C 1
ATOM 745 O O . ALA A 1 98 ? 21.746 9.419 -46.198 1.00 86.00 98 ALA A O 1
ATOM 746 N N . THR A 1 99 ? 22.455 9.521 -44.078 1.00 81.88 99 THR A N 1
ATOM 747 C CA . THR A 1 99 ? 23.650 10.329 -44.378 1.00 81.88 99 THR A CA 1
ATOM 748 C C . THR A 1 99 ? 24.657 9.550 -45.236 1.00 81.88 99 THR A C 1
ATOM 750 O O . THR A 1 99 ? 25.263 10.090 -46.170 1.00 81.88 99 THR A O 1
ATOM 753 N N . ARG A 1 100 ? 24.815 8.243 -44.981 1.00 79.50 100 ARG A N 1
ATOM 754 C CA . ARG A 1 100 ? 25.653 7.352 -45.803 1.00 79.50 100 ARG A CA 1
ATOM 755 C C . ARG A 1 100 ? 25.081 7.152 -47.211 1.00 79.50 100 ARG A C 1
ATOM 757 O O . ARG A 1 100 ? 25.841 7.211 -48.174 1.00 79.50 100 ARG A O 1
ATOM 764 N N . SER A 1 101 ? 23.768 6.977 -47.370 1.00 80.00 101 SER A N 1
ATOM 765 C CA . SER A 1 101 ? 23.153 6.856 -48.701 1.00 80.00 101 SER A CA 1
ATOM 766 C C . SER A 1 101 ? 23.209 8.166 -49.490 1.00 80.00 101 SER A C 1
ATOM 768 O O . SER A 1 101 ? 23.523 8.149 -50.680 1.00 80.00 101 SER A O 1
ATOM 770 N N . ALA A 1 102 ? 22.991 9.309 -48.830 1.00 73.94 102 ALA A N 1
ATOM 771 C CA . ALA A 1 102 ? 23.083 10.627 -49.460 1.00 73.94 102 ALA A CA 1
ATOM 772 C C . ALA A 1 102 ? 24.512 10.948 -49.938 1.00 73.94 102 ALA A C 1
ATOM 774 O O . ALA A 1 102 ? 24.701 11.502 -51.020 1.00 73.94 102 ALA A O 1
ATOM 775 N N . SER A 1 103 ? 25.534 10.540 -49.177 1.00 66.19 103 SER A N 1
ATOM 776 C CA . SER A 1 103 ? 26.942 10.695 -49.579 1.00 66.19 103 SER A CA 1
ATOM 777 C C . SER A 1 103 ? 27.398 9.682 -50.644 1.00 66.19 103 SER A C 1
ATOM 779 O O . SER A 1 103 ? 28.279 10.004 -51.446 1.00 66.19 103 SER A O 1
ATOM 781 N N . GLY A 1 104 ? 26.782 8.493 -50.706 1.00 62.81 104 GLY A N 1
ATOM 782 C CA . GLY A 1 104 ? 27.019 7.473 -51.737 1.00 62.81 104 GLY A CA 1
ATOM 783 C C . GLY A 1 104 ? 26.419 7.803 -53.112 1.00 62.81 104 GLY A C 1
ATOM 784 O O . GLY A 1 104 ? 26.995 7.427 -54.132 1.00 62.81 104 GLY A O 1
ATOM 785 N N . GLY A 1 105 ? 25.316 8.562 -53.157 1.00 57.81 105 GLY A N 1
ATOM 786 C CA . GLY A 1 105 ? 24.664 9.014 -54.397 1.00 57.81 105 GLY A CA 1
ATOM 787 C C . GLY A 1 105 ? 25.406 10.123 -55.162 1.00 57.81 105 GLY A C 1
ATOM 788 O O . GLY A 1 105 ? 25.169 10.319 -56.352 1.00 57.81 105 GLY A O 1
ATOM 789 N N . MET A 1 106 ? 26.366 10.817 -54.537 1.00 52.56 106 MET A N 1
ATOM 790 C CA . MET A 1 106 ? 27.212 11.849 -55.171 1.00 52.56 106 MET A CA 1
ATOM 791 C C . MET A 1 106 ? 28.400 11.239 -55.953 1.00 52.56 106 MET A C 1
ATOM 793 O O . MET A 1 106 ? 29.570 11.597 -55.763 1.00 52.56 106 MET A O 1
ATOM 797 N N . GLY A 1 107 ? 28.102 10.261 -56.812 1.00 52.22 107 GLY A N 1
ATOM 798 C CA . GLY A 1 107 ? 29.068 9.413 -57.521 1.00 52.22 107 GLY A CA 1
ATOM 799 C C . GLY A 1 107 ? 29.497 9.865 -58.924 1.00 52.22 107 GLY A C 1
ATOM 800 O O . GLY A 1 107 ? 30.331 9.190 -59.516 1.00 52.22 107 GLY A O 1
ATOM 801 N N . TYR A 1 108 ? 29.000 10.989 -59.458 1.00 48.81 108 TYR A N 1
ATOM 802 C CA . TYR A 1 108 ? 29.233 11.393 -60.862 1.00 48.81 108 TYR A CA 1
ATOM 803 C C . TYR A 1 108 ? 29.908 12.772 -61.039 1.00 48.81 108 TYR A C 1
ATOM 805 O O . TYR A 1 108 ? 29.658 13.477 -62.010 1.00 48.81 108 TYR A O 1
ATOM 813 N N . GLY A 1 109 ? 30.797 13.174 -60.120 1.00 50.19 109 GLY A N 1
ATOM 814 C CA . GLY A 1 109 ? 31.530 14.450 -60.203 1.00 50.19 109 GLY A CA 1
ATOM 815 C C . GLY A 1 109 ? 33.013 14.311 -59.853 1.00 50.19 109 GLY A C 1
ATOM 816 O O . GLY A 1 109 ? 33.401 14.363 -58.686 1.00 50.19 109 GLY A O 1
ATOM 817 N N . ARG A 1 110 ? 33.859 14.123 -60.869 1.00 49.91 110 ARG A N 1
ATOM 818 C CA . ARG A 1 110 ? 35.316 13.916 -60.781 1.00 49.91 110 ARG A CA 1
ATOM 819 C C . ARG A 1 110 ? 36.040 15.209 -60.353 1.00 49.91 110 ARG A C 1
ATOM 821 O O . ARG A 1 110 ? 36.588 15.911 -61.190 1.00 49.91 110 ARG A O 1
ATOM 828 N N . GLY A 1 111 ? 36.063 15.549 -59.061 1.00 56.66 111 GLY A N 1
ATOM 829 C CA . GLY A 1 111 ? 36.760 16.759 -58.587 1.00 56.66 111 GLY A CA 1
ATOM 830 C C . GLY A 1 111 ? 37.128 16.760 -57.101 1.00 56.66 111 GLY A C 1
ATOM 831 O O . GLY A 1 111 ? 36.467 16.114 -56.291 1.00 56.66 111 GLY A O 1
ATOM 832 N N . ARG A 1 112 ? 38.180 17.514 -56.723 1.00 57.28 112 ARG A N 1
ATOM 833 C CA . ARG A 1 112 ? 38.644 17.710 -55.324 1.00 57.28 112 ARG A CA 1
ATOM 834 C C . ARG A 1 112 ? 37.512 18.113 -54.362 1.00 57.28 112 ARG A C 1
ATOM 836 O O . ARG A 1 112 ? 37.548 17.725 -53.199 1.00 57.28 112 ARG A O 1
ATOM 843 N N . TYR A 1 113 ? 36.491 18.801 -54.871 1.00 57.34 113 TYR A N 1
ATOM 844 C CA . TYR A 1 113 ? 35.275 19.186 -54.150 1.00 57.34 113 TYR A CA 1
ATOM 845 C C . TYR A 1 113 ? 34.468 17.981 -53.615 1.00 57.34 113 TYR A C 1
ATOM 847 O O . TYR A 1 113 ? 33.993 18.018 -52.486 1.00 57.34 113 TYR A O 1
ATOM 855 N N . SER A 1 114 ? 34.405 16.857 -54.344 1.00 62.66 114 SER A N 1
ATOM 856 C CA . SER A 1 114 ? 33.706 15.631 -53.904 1.00 62.66 114 SER A CA 1
ATOM 857 C C . SER A 1 114 ? 34.346 14.991 -52.660 1.00 62.66 114 SER A C 1
ATOM 859 O O . SER A 1 114 ? 33.650 14.444 -51.804 1.00 62.66 114 SER A O 1
ATOM 861 N N . ARG A 1 115 ? 35.675 15.105 -52.499 1.00 64.25 115 ARG A N 1
ATOM 862 C CA . ARG A 1 115 ? 36.379 14.591 -51.307 1.00 64.25 115 ARG A CA 1
ATOM 863 C C . ARG A 1 115 ? 36.100 15.436 -50.066 1.00 64.25 115 ARG A C 1
ATOM 865 O O . ARG A 1 115 ? 35.993 14.873 -48.983 1.00 64.25 115 ARG A O 1
ATOM 872 N N . TYR A 1 116 ? 35.957 16.753 -50.222 1.00 66.31 116 TYR A N 1
ATOM 873 C CA . TYR A 1 116 ? 35.640 17.661 -49.117 1.00 66.31 116 TYR A CA 1
ATOM 874 C C . TYR A 1 116 ? 34.263 17.341 -48.510 1.00 66.31 116 TYR A C 1
ATOM 876 O O . TYR A 1 116 ? 34.176 17.089 -47.310 1.00 66.31 116 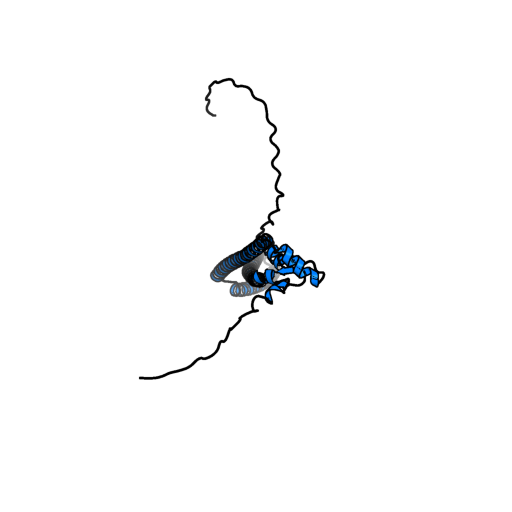TYR A O 1
ATOM 884 N N . TYR A 1 117 ? 33.223 17.205 -49.345 1.00 67.94 117 TYR A N 1
ATOM 885 C CA . TYR A 1 117 ? 31.876 16.837 -48.880 1.00 67.94 117 TYR A CA 1
ATOM 886 C C . TYR A 1 117 ? 31.804 15.424 -48.286 1.00 67.94 117 TYR A C 1
ATOM 888 O O . TYR A 1 117 ? 31.147 15.227 -47.266 1.00 67.94 117 TYR A O 1
ATOM 896 N N . ARG A 1 118 ? 32.526 14.441 -48.848 1.00 69.06 118 ARG A N 1
ATOM 897 C CA . ARG A 1 118 ? 32.619 13.099 -48.239 1.00 69.06 118 ARG A CA 1
ATOM 898 C C . ARG A 1 118 ? 33.318 13.116 -46.885 1.00 69.06 118 ARG A C 1
ATOM 900 O O . ARG A 1 118 ? 32.866 12.433 -45.976 1.00 69.06 118 ARG A O 1
ATOM 907 N N . ASN A 1 119 ? 34.394 13.885 -46.725 1.00 77.31 119 ASN A N 1
ATOM 908 C CA . ASN A 1 119 ? 35.100 13.979 -45.446 1.00 77.31 119 ASN A CA 1
ATOM 909 C C . ASN A 1 119 ? 34.237 14.653 -44.371 1.00 77.31 119 ASN A C 1
ATOM 911 O O . ASN A 1 119 ? 34.228 14.192 -43.231 1.00 77.31 119 ASN A O 1
ATOM 915 N N . GLN A 1 120 ? 33.467 15.682 -44.739 1.00 74.81 120 GLN A N 1
ATOM 916 C CA . GLN A 1 120 ? 32.518 16.335 -43.836 1.00 74.81 120 GLN A CA 1
ATOM 917 C C . GLN A 1 120 ? 31.370 15.392 -43.439 1.00 74.81 120 GLN A C 1
ATOM 919 O O . GLN A 1 120 ? 31.083 15.248 -42.252 1.00 74.81 120 GLN A O 1
ATOM 924 N N . ALA A 1 121 ? 30.780 14.673 -44.400 1.00 73.69 121 ALA A N 1
ATOM 925 C CA . ALA A 1 121 ? 29.756 13.664 -44.125 1.00 73.69 121 ALA A CA 1
ATOM 926 C C . ALA A 1 121 ? 30.293 12.515 -43.251 1.00 73.69 121 ALA A C 1
ATOM 928 O O . ALA A 1 121 ? 29.624 12.087 -42.316 1.00 73.69 121 ALA A O 1
ATOM 929 N N . ASN A 1 122 ? 31.527 12.059 -43.489 1.00 81.06 122 ASN A N 1
ATOM 930 C CA . ASN A 1 122 ? 32.176 11.026 -42.679 1.00 81.06 122 ASN A CA 1
ATOM 931 C C . ASN A 1 122 ? 32.447 11.490 -41.241 1.00 81.06 122 ASN A C 1
ATOM 933 O O . ASN A 1 122 ? 32.309 10.690 -40.319 1.00 81.06 122 ASN A O 1
ATOM 937 N N . ALA A 1 123 ? 32.810 12.760 -41.034 1.00 82.62 123 ALA A N 1
ATOM 938 C CA . ALA A 1 123 ? 33.000 13.322 -39.697 1.00 82.62 123 ALA A CA 1
ATOM 939 C C . ALA A 1 123 ? 31.683 13.341 -38.902 1.00 82.62 123 ALA A C 1
ATOM 941 O O . ALA A 1 123 ? 31.659 12.884 -37.759 1.00 82.62 123 ALA A O 1
ATOM 942 N N . VAL A 1 124 ? 30.583 13.768 -39.533 1.00 83.38 124 VAL A N 1
ATOM 943 C CA . VAL A 1 124 ? 29.232 13.728 -38.939 1.00 83.38 124 VAL A CA 1
ATOM 944 C C . VAL A 1 124 ? 28.818 12.285 -38.640 1.00 83.38 124 VAL A C 1
ATOM 946 O O . VAL A 1 124 ? 28.431 11.961 -37.523 1.00 83.38 124 VAL A O 1
ATOM 949 N N . VAL A 1 125 ? 29.007 11.374 -39.595 1.00 85.88 125 VAL A N 1
ATOM 950 C CA . VAL A 1 125 ? 28.694 9.945 -39.443 1.00 85.88 125 VAL A CA 1
ATOM 951 C C . VAL A 1 125 ? 29.510 9.280 -38.327 1.00 85.88 125 VAL A C 1
ATOM 953 O O . VAL A 1 125 ? 28.998 8.379 -37.662 1.00 85.88 125 VAL A O 1
ATOM 956 N N . GLN A 1 126 ? 30.764 9.684 -38.096 1.00 86.75 126 GLN A N 1
ATOM 957 C CA . GLN A 1 126 ? 31.546 9.203 -36.951 1.00 86.75 126 GLN A CA 1
ATOM 958 C C . GLN A 1 126 ? 31.065 9.796 -35.623 1.00 86.75 126 GLN A C 1
ATOM 960 O O . GLN A 1 126 ? 31.040 9.085 -34.619 1.00 86.75 126 GLN A O 1
ATOM 965 N N . GLN A 1 127 ? 30.679 11.073 -35.601 1.00 87.12 127 GLN A N 1
ATOM 966 C CA . GLN A 1 127 ? 30.132 11.712 -34.406 1.00 87.12 127 GLN A CA 1
ATOM 967 C C . GLN A 1 127 ? 28.820 11.045 -33.971 1.00 87.12 127 GLN A C 1
ATOM 969 O O . GLN A 1 127 ? 28.686 10.679 -32.802 1.00 87.12 127 GLN A O 1
ATOM 974 N N . GLU A 1 128 ? 27.900 10.811 -34.909 1.00 85.62 128 GLU A N 1
ATOM 975 C CA . GLU A 1 128 ? 26.632 10.131 -34.626 1.00 85.62 128 GLU A CA 1
ATOM 976 C C . GLU A 1 128 ? 26.838 8.660 -34.239 1.00 85.62 128 GLU A C 1
ATOM 978 O O . GLU A 1 128 ? 26.180 8.163 -33.328 1.00 85.62 128 GLU A O 1
ATOM 983 N N . GLN A 1 129 ? 27.821 7.963 -34.827 1.00 88.31 129 GLN A N 1
ATOM 984 C CA . GLN A 1 129 ? 28.180 6.606 -34.386 1.00 88.31 129 GLN A CA 1
ATOM 985 C C . GLN A 1 129 ? 28.645 6.566 -32.930 1.00 88.31 129 GLN A C 1
ATOM 987 O O . GLN A 1 129 ? 28.211 5.696 -32.178 1.00 88.31 129 GLN A O 1
ATOM 992 N N . ARG A 1 130 ? 29.481 7.519 -32.498 1.00 90.38 130 ARG A N 1
ATOM 993 C CA . ARG A 1 130 ? 29.917 7.592 -31.094 1.00 90.38 130 ARG A CA 1
ATOM 994 C C . ARG A 1 130 ? 28.741 7.846 -30.149 1.00 90.38 130 ARG A C 1
ATOM 996 O O . ARG A 1 130 ? 28.703 7.259 -29.071 1.00 90.38 130 ARG A O 1
ATOM 1003 N N . ARG A 1 131 ? 27.772 8.677 -30.551 1.00 88.56 131 ARG A N 1
ATOM 1004 C CA . ARG A 1 131 ? 26.529 8.905 -29.790 1.00 88.56 131 ARG A CA 1
ATOM 1005 C C . ARG A 1 131 ? 25.676 7.640 -29.707 1.00 88.56 131 ARG A C 1
ATOM 1007 O O . ARG A 1 131 ? 25.243 7.276 -28.618 1.00 88.56 131 ARG A O 1
ATOM 1014 N N . ALA A 1 132 ? 25.511 6.922 -30.818 1.00 88.44 132 ALA A N 1
ATOM 1015 C CA . ALA A 1 132 ? 24.795 5.648 -30.844 1.00 88.44 132 ALA A CA 1
ATOM 1016 C C . ALA A 1 132 ? 25.469 4.588 -29.952 1.00 88.44 132 ALA A C 1
ATOM 1018 O O . ALA A 1 132 ? 24.794 3.873 -29.216 1.00 88.44 132 ALA A O 1
ATOM 1019 N N . GLU A 1 133 ? 26.802 4.508 -29.945 1.00 90.44 133 GLU A N 1
ATOM 1020 C CA . GLU A 1 133 ? 27.545 3.614 -29.047 1.00 90.44 133 GLU A CA 1
ATOM 1021 C C . GLU A 1 133 ? 27.392 3.992 -27.567 1.00 90.44 133 GLU A C 1
ATOM 1023 O O . GLU A 1 133 ? 27.275 3.107 -26.715 1.00 90.44 133 GLU A O 1
ATOM 1028 N N . GLN A 1 134 ? 27.379 5.289 -27.245 1.00 91.38 134 GLN A N 1
ATOM 1029 C CA . GLN A 1 134 ? 27.109 5.771 -25.887 1.00 91.38 134 GLN A CA 1
ATOM 1030 C C . GLN A 1 134 ? 25.693 5.394 -25.436 1.00 91.38 134 GLN A C 1
ATOM 1032 O O . GLN A 1 134 ? 25.541 4.833 -24.350 1.00 91.38 134 GLN A O 1
ATOM 1037 N N . LEU A 1 135 ? 24.683 5.605 -26.285 1.00 91.69 135 LEU A N 1
ATOM 1038 C CA . LEU A 1 135 ? 23.303 5.193 -26.016 1.00 91.69 135 LEU A CA 1
ATOM 1039 C C . LEU A 1 135 ? 23.181 3.678 -25.848 1.00 91.69 135 LEU A C 1
ATOM 1041 O O . LEU A 1 135 ? 22.579 3.226 -24.881 1.00 91.69 135 LEU A O 1
ATOM 1045 N N . ARG A 1 136 ? 23.833 2.870 -26.694 1.00 92.50 136 ARG A N 1
ATOM 1046 C CA . ARG A 1 136 ? 23.873 1.405 -26.527 1.00 92.50 136 ARG A CA 1
ATOM 1047 C C . ARG A 1 136 ? 24.433 0.986 -25.172 1.00 92.50 136 ARG A C 1
ATOM 1049 O O . ARG A 1 136 ? 23.897 0.072 -24.547 1.00 92.50 136 ARG A O 1
ATOM 1056 N N . LYS A 1 137 ? 25.502 1.640 -24.701 1.00 93.88 137 LYS A N 1
ATOM 1057 C CA . LYS A 1 137 ? 26.075 1.372 -23.372 1.00 93.88 137 LYS A CA 1
ATOM 1058 C C . LYS A 1 137 ? 25.095 1.740 -22.257 1.00 93.88 137 LYS A C 1
ATOM 1060 O O . LYS A 1 137 ? 24.929 0.947 -21.332 1.00 93.88 137 LYS A O 1
ATOM 1065 N N . GLN A 1 138 ? 24.416 2.883 -22.368 1.00 92.00 138 GLN A N 1
ATOM 1066 C CA . GLN A 1 138 ? 23.389 3.312 -21.411 1.00 92.00 138 GLN A CA 1
ATOM 1067 C C . GLN A 1 138 ? 22.193 2.350 -21.391 1.00 92.00 138 GLN A C 1
ATOM 1069 O O . GLN A 1 138 ? 21.800 1.901 -20.319 1.00 92.00 138 GLN A O 1
ATOM 1074 N N . ILE A 1 139 ? 21.691 1.932 -22.557 1.00 92.12 139 ILE A N 1
ATOM 1075 C CA . ILE A 1 139 ? 20.623 0.929 -22.692 1.00 92.12 139 ILE A CA 1
ATOM 1076 C C . ILE A 1 139 ? 21.049 -0.396 -22.057 1.00 92.12 139 ILE A C 1
ATOM 1078 O O . ILE A 1 139 ? 20.282 -0.997 -21.309 1.00 92.12 139 ILE A O 1
ATOM 1082 N N . ALA A 1 140 ? 22.272 -0.865 -22.320 1.00 93.19 140 ALA A N 1
ATOM 1083 C CA . ALA A 1 140 ? 22.775 -2.110 -21.746 1.00 93.19 140 ALA A CA 1
ATOM 1084 C C . ALA A 1 140 ? 22.907 -2.035 -20.217 1.00 93.19 140 ALA A C 1
ATOM 1086 O O . ALA A 1 140 ? 22.635 -3.019 -19.532 1.00 93.19 140 ALA A O 1
ATOM 1087 N N . GLN A 1 141 ? 23.306 -0.884 -19.672 1.00 92.94 141 GLN A N 1
ATOM 1088 C CA . GLN A 1 141 ? 23.363 -0.662 -18.229 1.00 92.94 141 GLN A CA 1
ATOM 1089 C C . GLN A 1 141 ? 21.962 -0.586 -17.611 1.00 92.94 141 GLN A C 1
ATOM 1091 O O . GLN A 1 141 ? 21.711 -1.255 -16.612 1.00 92.94 141 GLN A O 1
ATOM 1096 N N . ALA A 1 142 ? 21.038 0.149 -18.232 1.00 89.75 142 ALA A N 1
ATOM 1097 C CA . ALA A 1 142 ? 19.654 0.258 -17.782 1.00 89.75 142 ALA A CA 1
ATOM 1098 C C . ALA A 1 142 ? 18.944 -1.105 -17.806 1.00 89.75 142 ALA A C 1
ATOM 1100 O O . ALA A 1 142 ? 18.313 -1.487 -16.828 1.00 89.75 142 ALA A O 1
ATOM 1101 N N . LYS A 1 143 ? 19.145 -1.917 -18.853 1.00 90.19 143 LYS A N 1
ATOM 1102 C CA . LYS A 1 143 ? 18.612 -3.291 -18.931 1.00 90.19 143 LYS A CA 1
ATOM 1103 C C . LYS A 1 143 ? 19.142 -4.228 -17.848 1.00 90.19 143 LYS A C 1
ATOM 1105 O O . LYS A 1 143 ? 18.452 -5.171 -17.489 1.00 90.19 143 LYS A O 1
ATOM 1110 N N . LYS A 1 144 ? 20.357 -3.997 -17.339 1.00 90.75 144 LYS A N 1
ATOM 1111 C CA . LYS A 1 144 ? 20.900 -4.763 -16.203 1.00 90.75 144 LYS A CA 1
ATOM 1112 C C . LYS A 1 144 ? 20.271 -4.359 -14.870 1.00 90.75 144 LYS A C 1
ATOM 1114 O O . LYS A 1 144 ? 20.286 -5.160 -13.944 1.00 90.75 144 LYS A O 1
ATOM 1119 N N . GLN A 1 145 ? 19.788 -3.122 -14.764 1.00 88.00 145 GLN A N 1
ATOM 1120 C CA . GLN A 1 145 ? 19.118 -2.597 -13.573 1.00 88.00 145 GLN A CA 1
ATOM 1121 C C . GLN A 1 145 ? 17.608 -2.860 -13.594 1.00 88.00 145 GLN A C 1
ATOM 1123 O O . GLN A 1 145 ? 16.993 -2.928 -12.533 1.00 88.00 145 GLN A O 1
ATOM 1128 N N . ALA A 1 146 ? 17.027 -3.026 -14.786 1.00 87.81 146 ALA A N 1
ATOM 1129 C CA . ALA A 1 146 ? 15.617 -3.325 -14.957 1.00 87.81 146 ALA A CA 1
ATOM 1130 C C . ALA A 1 146 ? 15.238 -4.662 -14.300 1.00 87.81 146 ALA A C 1
ATOM 1132 O O . ALA A 1 146 ? 15.999 -5.634 -14.388 1.00 87.81 146 ALA A O 1
ATOM 1133 N N . PRO A 1 147 ? 14.059 -4.733 -13.657 1.00 84.62 147 PRO A N 1
ATOM 1134 C CA . PRO A 1 147 ? 13.565 -5.978 -13.100 1.00 84.62 147 PRO A CA 1
ATOM 1135 C C . PRO A 1 147 ? 13.366 -7.009 -14.213 1.00 84.62 147 PRO A C 1
ATOM 1137 O O . PRO A 1 147 ? 12.891 -6.711 -15.306 1.00 84.62 147 PRO A O 1
ATOM 1140 N N . THR A 1 148 ? 13.732 -8.255 -13.933 1.00 89.56 148 THR A N 1
ATOM 1141 C CA . THR A 1 148 ? 13.441 -9.368 -14.846 1.00 89.56 148 THR A CA 1
ATOM 1142 C C . THR A 1 148 ? 11.943 -9.677 -14.859 1.00 89.56 148 THR A C 1
ATOM 1144 O O . THR A 1 148 ? 11.260 -9.473 -13.859 1.00 89.56 148 THR A O 1
ATOM 1147 N N . GLU A 1 149 ? 11.437 -10.276 -15.940 1.00 87.44 149 GLU A N 1
ATOM 1148 C CA . GLU A 1 149 ? 10.019 -10.669 -16.055 1.00 87.44 149 GLU A CA 1
ATOM 1149 C C . GLU A 1 149 ? 9.543 -11.516 -14.858 1.00 87.44 149 GLU A C 1
ATOM 1151 O O . GLU A 1 149 ? 8.473 -11.285 -14.300 1.00 87.44 149 GLU A O 1
ATOM 1156 N N . LYS A 1 150 ? 10.381 -12.448 -14.378 1.00 89.56 150 LYS A N 1
ATOM 1157 C CA . LYS A 1 150 ? 10.084 -13.246 -13.176 1.00 89.56 150 LYS A CA 1
ATOM 1158 C C . LYS A 1 150 ? 9.978 -12.389 -11.911 1.00 89.56 150 LYS A C 1
ATOM 1160 O O . LYS A 1 150 ? 9.108 -12.636 -11.081 1.00 89.56 150 LYS A O 1
ATOM 1165 N N . GLN A 1 151 ? 10.854 -11.396 -11.749 1.00 88.69 151 GLN A N 1
ATOM 1166 C CA . GLN A 1 151 ? 10.790 -10.458 -10.624 1.00 88.69 151 GLN A CA 1
ATOM 1167 C C . GLN A 1 151 ? 9.559 -9.556 -10.721 1.00 88.69 151 GLN A C 1
ATOM 1169 O O . GLN A 1 151 ? 8.950 -9.275 -9.693 1.00 88.69 151 GLN A O 1
ATOM 1174 N N . ARG A 1 152 ? 9.154 -9.157 -11.933 1.00 88.62 152 ARG A N 1
ATOM 1175 C CA . ARG A 1 152 ? 7.940 -8.367 -12.152 1.00 88.62 152 ARG A CA 1
ATOM 1176 C C . ARG A 1 152 ? 6.690 -9.153 -11.775 1.00 88.62 152 ARG A C 1
ATOM 1178 O O . ARG A 1 152 ? 5.911 -8.683 -10.958 1.00 88.62 152 ARG A O 1
ATOM 1185 N N . GLN A 1 153 ? 6.557 -10.387 -12.259 1.00 90.19 153 GLN A N 1
ATOM 1186 C CA . GLN A 1 153 ? 5.436 -11.265 -11.904 1.00 90.19 153 GLN A CA 1
ATOM 1187 C C . GLN A 1 153 ? 5.373 -11.544 -10.395 1.00 90.19 153 GLN A C 1
ATOM 1189 O O . GLN A 1 153 ? 4.293 -11.523 -9.804 1.00 90.19 153 GLN A O 1
ATOM 1194 N N . ALA A 1 154 ? 6.523 -11.752 -9.746 1.00 90.81 154 ALA A N 1
ATOM 1195 C CA . ALA A 1 154 ? 6.588 -11.903 -8.295 1.00 90.81 154 ALA A CA 1
ATOM 1196 C C . ALA A 1 154 ? 6.181 -10.615 -7.554 1.00 90.81 154 ALA A C 1
ATOM 1198 O O . ALA A 1 154 ? 5.453 -10.687 -6.565 1.00 90.81 154 ALA A O 1
ATOM 1199 N N . ALA A 1 155 ? 6.605 -9.443 -8.037 1.00 89.25 155 ALA A N 1
ATOM 1200 C CA . ALA A 1 155 ? 6.215 -8.151 -7.475 1.00 89.25 155 ALA A CA 1
ATOM 1201 C C . ALA A 1 155 ? 4.713 -7.882 -7.651 1.00 89.25 155 ALA A C 1
ATOM 1203 O O . ALA A 1 155 ? 4.056 -7.467 -6.701 1.00 89.25 155 ALA A O 1
ATOM 1204 N N . GLU A 1 156 ? 4.149 -8.186 -8.823 1.00 90.81 156 GLU A N 1
ATOM 1205 C CA . GLU A 1 156 ? 2.714 -8.089 -9.108 1.00 90.81 156 GLU A CA 1
ATOM 1206 C C . GLU A 1 156 ? 1.891 -9.015 -8.203 1.00 90.81 156 GLU A C 1
ATOM 1208 O O . GLU A 1 156 ? 0.896 -8.584 -7.618 1.00 90.81 156 GLU A O 1
ATOM 1213 N N . ALA A 1 157 ? 2.316 -10.270 -8.035 1.00 90.88 157 ALA A N 1
ATOM 1214 C CA . ALA A 1 157 ? 1.676 -11.205 -7.113 1.00 90.88 157 ALA A CA 1
ATOM 1215 C C . ALA A 1 157 ? 1.772 -10.721 -5.656 1.00 90.88 157 ALA A C 1
ATOM 1217 O O . ALA A 1 157 ? 0.777 -10.738 -4.931 1.00 90.88 157 ALA A O 1
ATOM 1218 N N . GLY A 1 158 ? 2.944 -10.227 -5.243 1.00 89.69 158 GLY A N 1
ATOM 1219 C CA . GLY A 1 158 ? 3.164 -9.641 -3.922 1.00 89.69 158 GLY A CA 1
ATOM 1220 C C . GLY A 1 158 ? 2.271 -8.429 -3.653 1.00 89.69 158 GLY A C 1
ATOM 1221 O O . GLY A 1 158 ? 1.652 -8.348 -2.595 1.00 89.69 158 GLY A O 1
ATOM 1222 N N . ALA A 1 159 ? 2.135 -7.522 -4.622 1.00 91.06 159 ALA A N 1
ATOM 1223 C CA . ALA A 1 159 ? 1.270 -6.353 -4.499 1.00 91.06 159 ALA A CA 1
ATOM 1224 C C . ALA A 1 159 ? -0.212 -6.731 -4.418 1.00 91.06 159 ALA A C 1
ATOM 1226 O O . ALA A 1 159 ? -0.943 -6.134 -3.632 1.00 91.06 159 ALA A O 1
ATOM 1227 N N . ARG A 1 160 ? -0.661 -7.744 -5.174 1.00 91.25 160 ARG A N 1
ATOM 1228 C CA . ARG A 1 160 ? -2.036 -8.264 -5.059 1.00 91.25 160 ARG A CA 1
ATOM 1229 C C . ARG A 1 160 ? -2.310 -8.797 -3.657 1.00 91.25 160 ARG A C 1
ATOM 1231 O O . ARG A 1 160 ? -3.276 -8.370 -3.034 1.00 91.25 160 ARG A O 1
ATOM 1238 N N . MET A 1 161 ? -1.420 -9.637 -3.128 1.00 92.38 161 MET A N 1
ATOM 1239 C CA . MET A 1 161 ? -1.555 -10.156 -1.763 1.00 92.38 161 MET A CA 1
ATOM 1240 C C . MET A 1 161 ? -1.561 -9.033 -0.718 1.00 92.38 161 MET A C 1
ATOM 1242 O O . MET A 1 161 ? -2.405 -9.042 0.174 1.00 92.38 161 MET A O 1
ATOM 1246 N N . ALA A 1 162 ? -0.673 -8.042 -0.843 1.00 90.62 162 ALA A N 1
ATOM 1247 C CA . ALA A 1 162 ? -0.627 -6.900 0.071 1.00 90.62 162 ALA A CA 1
ATOM 1248 C C . ALA A 1 162 ? -1.914 -6.056 0.009 1.00 90.62 162 ALA A C 1
ATOM 1250 O O . ALA A 1 162 ? -2.422 -5.618 1.038 1.00 90.62 162 ALA A O 1
ATOM 1251 N N . MET A 1 163 ? -2.481 -5.860 -1.184 1.00 90.81 163 MET A N 1
ATOM 1252 C CA . MET A 1 163 ? -3.755 -5.157 -1.367 1.00 90.81 163 MET A CA 1
ATOM 1253 C C . MET A 1 163 ? -4.929 -5.915 -0.747 1.00 90.81 163 MET A C 1
ATOM 1255 O O . MET A 1 163 ? -5.773 -5.299 -0.092 1.00 90.81 163 MET A O 1
ATOM 1259 N N . ASP A 1 164 ? -4.975 -7.235 -0.920 1.00 92.81 164 ASP A N 1
ATOM 1260 C CA . ASP A 1 164 ? -6.013 -8.079 -0.328 1.00 92.81 164 ASP A CA 1
ATOM 1261 C C . ASP A 1 164 ? -5.918 -8.079 1.203 1.00 92.81 164 ASP A C 1
ATOM 1263 O O . ASP A 1 164 ? -6.927 -7.877 1.882 1.00 92.81 164 ASP A O 1
ATOM 1267 N N . GLN A 1 165 ? -4.704 -8.190 1.754 1.00 92.94 165 GLN A N 1
ATOM 1268 C CA . GLN A 1 165 ? -4.447 -8.063 3.192 1.00 92.94 165 GLN A CA 1
ATOM 1269 C C . GLN A 1 165 ? -4.858 -6.689 3.727 1.00 92.94 165 GLN A C 1
ATOM 1271 O O . GLN A 1 165 ? -5.574 -6.605 4.721 1.00 92.94 165 GLN A O 1
ATOM 1276 N N . ALA A 1 166 ? -4.474 -5.606 3.048 1.00 92.12 166 ALA A N 1
ATOM 1277 C CA . ALA A 1 166 ? -4.853 -4.251 3.435 1.00 92.12 166 ALA A CA 1
ATOM 1278 C C . ALA A 1 166 ? -6.374 -4.053 3.407 1.00 92.12 166 ALA A C 1
ATOM 1280 O O . ALA A 1 166 ? -6.941 -3.406 4.288 1.00 92.12 166 ALA A O 1
ATOM 1281 N N . ARG A 1 167 ? -7.061 -4.616 2.406 1.00 92.38 167 ARG A N 1
ATOM 1282 C CA . ARG A 1 167 ? -8.522 -4.556 2.311 1.00 92.38 167 ARG A CA 1
ATOM 1283 C C . ARG A 1 167 ? -9.189 -5.336 3.439 1.00 92.38 167 ARG A C 1
ATOM 1285 O O . ARG A 1 167 ? -10.153 -4.828 4.012 1.00 92.38 167 ARG A O 1
ATOM 1292 N N . GLN A 1 168 ? -8.684 -6.527 3.750 1.00 94.31 168 GLN A N 1
ATOM 1293 C CA . GLN A 1 168 ? -9.198 -7.340 4.845 1.00 94.31 168 GLN A CA 1
ATOM 1294 C C . GLN A 1 168 ? -8.978 -6.647 6.192 1.00 94.31 168 GLN A C 1
ATOM 1296 O O . GLN A 1 168 ? -9.937 -6.481 6.933 1.00 94.31 168 GLN A O 1
ATOM 1301 N N . ALA A 1 169 ? -7.785 -6.110 6.450 1.00 93.50 169 ALA A N 1
ATOM 1302 C CA . ALA A 1 169 ? -7.491 -5.400 7.693 1.00 93.50 169 ALA A CA 1
ATOM 1303 C C . ALA A 1 169 ? -8.404 -4.177 7.898 1.00 93.50 169 ALA A C 1
ATOM 1305 O O . ALA A 1 169 ? -8.900 -3.935 8.994 1.00 93.50 169 ALA A O 1
ATOM 1306 N N . VAL A 1 170 ? -8.701 -3.417 6.835 1.00 93.25 170 VAL A N 1
ATOM 1307 C CA . VAL A 1 170 ? -9.668 -2.307 6.926 1.00 93.25 170 VAL A CA 1
ATOM 1308 C C . VAL A 1 170 ? -11.086 -2.816 7.204 1.00 93.25 170 VAL A C 1
ATOM 1310 O O . VAL A 1 170 ? -11.837 -2.163 7.931 1.00 93.25 170 VAL A O 1
ATOM 1313 N N . LYS A 1 171 ? -11.468 -3.962 6.632 1.00 93.62 171 LYS A N 1
ATOM 1314 C CA . LYS A 1 171 ? -12.754 -4.599 6.923 1.00 93.62 171 LYS A CA 1
ATOM 1315 C C . LYS A 1 171 ? -12.833 -5.020 8.390 1.00 93.62 171 LYS A C 1
ATOM 1317 O O . LYS A 1 171 ? -13.812 -4.681 9.039 1.00 93.62 171 LYS A O 1
ATOM 1322 N N . ASP A 1 172 ? -11.781 -5.626 8.928 1.00 93.25 172 ASP A N 1
ATOM 1323 C CA . ASP A 1 172 ?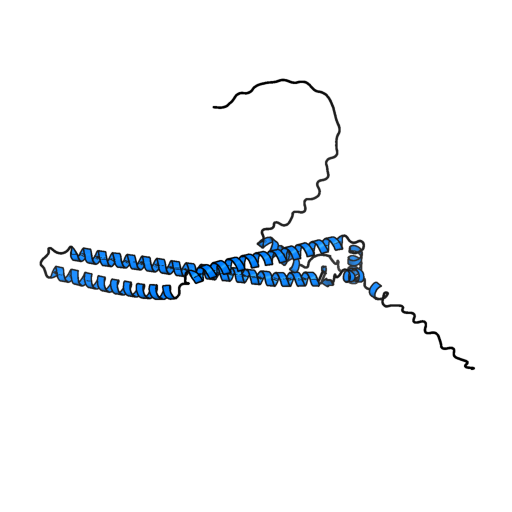 -11.717 -6.043 10.332 1.00 93.25 172 ASP A CA 1
ATOM 1324 C C . ASP A 1 172 ? -11.826 -4.843 11.290 1.00 93.25 172 ASP A C 1
ATOM 1326 O O . ASP A 1 172 ? -12.478 -4.933 12.331 1.00 93.25 172 ASP A O 1
ATOM 1330 N N . VAL A 1 173 ? -11.252 -3.688 10.923 1.00 94.31 173 VAL A N 1
ATOM 1331 C CA . VAL A 1 173 ? -11.438 -2.423 11.659 1.00 94.31 173 VAL A CA 1
ATOM 1332 C C . VAL A 1 173 ? -12.889 -1.947 11.596 1.00 94.31 173 VAL A C 1
ATOM 1334 O O . VAL A 1 173 ? -13.433 -1.521 12.614 1.00 94.31 173 VAL A O 1
ATOM 1337 N N . ASN A 1 174 ? -13.528 -1.999 10.422 1.00 93.62 174 ASN A N 1
ATOM 1338 C CA . ASN A 1 174 ? -14.933 -1.614 10.295 1.00 93.62 174 ASN A CA 1
ATOM 1339 C C . ASN A 1 174 ? -15.842 -2.531 11.119 1.00 93.62 174 ASN A C 1
ATOM 1341 O O . ASN A 1 174 ? -16.700 -2.032 11.838 1.00 93.62 174 ASN A O 1
ATOM 1345 N N . ASP A 1 175 ? -15.634 -3.842 11.036 1.00 93.06 175 ASP A N 1
ATOM 1346 C CA . ASP A 1 175 ? -16.438 -4.838 11.739 1.00 93.06 175 ASP A CA 1
ATOM 1347 C C . ASP A 1 175 ? -16.250 -4.703 13.262 1.00 93.06 175 ASP A C 1
ATOM 1349 O O . ASP A 1 175 ? -17.226 -4.730 14.011 1.00 93.06 175 ASP A O 1
ATOM 1353 N N . ALA A 1 176 ? -15.023 -4.438 13.731 1.00 92.19 176 ALA A N 1
ATOM 1354 C CA . ALA A 1 176 ? -14.753 -4.128 15.137 1.00 92.19 176 ALA A CA 1
ATOM 1355 C C . ALA A 1 176 ? -15.432 -2.826 15.599 1.00 92.19 176 ALA A C 1
ATOM 1357 O O . ALA A 1 176 ? -15.951 -2.763 16.713 1.00 92.19 176 ALA A O 1
ATOM 1358 N N . TYR A 1 177 ? -15.455 -1.790 14.754 1.00 93.00 177 TYR A N 1
ATOM 1359 C CA . TYR A 1 177 ? -16.150 -0.542 15.070 1.00 93.00 177 TYR A CA 1
ATOM 1360 C C . TYR A 1 177 ? -17.673 -0.717 15.087 1.00 93.00 177 TYR A C 1
ATOM 1362 O O . TYR A 1 177 ? -18.330 -0.211 15.992 1.00 93.00 177 TYR A O 1
ATOM 1370 N N . ASP A 1 178 ? -18.247 -1.438 14.123 1.00 91.50 178 ASP A N 1
ATOM 1371 C CA . ASP A 1 178 ? -19.687 -1.699 14.085 1.00 91.50 178 ASP A CA 1
ATOM 1372 C C . ASP A 1 178 ? -20.122 -2.543 15.301 1.00 91.50 178 ASP A C 1
ATOM 1374 O O . ASP A 1 178 ? -21.106 -2.194 15.951 1.00 91.50 178 ASP A O 1
ATOM 1378 N N . ALA A 1 179 ? -19.332 -3.549 15.700 1.00 91.12 179 ALA A N 1
ATOM 1379 C CA . ALA A 1 179 ? -19.557 -4.310 16.934 1.00 91.12 179 ALA A CA 1
ATOM 1380 C C . ALA A 1 179 ? -19.441 -3.442 18.202 1.00 91.12 179 ALA A C 1
ATOM 1382 O O . ALA A 1 179 ? -20.209 -3.607 19.151 1.00 91.12 179 ALA A O 1
ATOM 1383 N N . LEU A 1 180 ? -18.503 -2.487 18.232 1.00 90.50 180 LEU A N 1
ATOM 1384 C CA . LEU A 1 180 ? -18.380 -1.525 19.330 1.00 90.50 180 LEU A CA 1
ATOM 1385 C C . LEU A 1 180 ? -19.630 -0.637 19.432 1.00 90.50 180 LEU A C 1
ATOM 1387 O O . LEU A 1 180 ? -20.136 -0.414 20.532 1.00 90.50 180 LEU A O 1
ATOM 1391 N N . VAL A 1 181 ? -20.134 -0.138 18.301 1.00 89.81 181 VAL A N 1
ATOM 1392 C CA . VAL A 1 181 ? -21.353 0.683 18.248 1.00 89.81 181 VAL A CA 1
ATOM 1393 C C . VAL A 1 181 ? -22.570 -0.115 18.712 1.00 89.81 181 VAL A C 1
ATOM 1395 O O . VAL A 1 181 ? -23.312 0.375 19.560 1.00 89.81 181 VAL A O 1
ATOM 1398 N N . GLU A 1 182 ? -22.739 -1.347 18.230 1.00 90.50 182 GLU A N 1
ATOM 1399 C CA . GLU A 1 182 ? -23.822 -2.243 18.655 1.00 90.50 182 GLU A CA 1
ATOM 1400 C C . GLU A 1 182 ? -23.776 -2.488 20.170 1.00 90.50 182 GLU A C 1
ATOM 1402 O O . GLU A 1 182 ? -24.775 -2.311 20.866 1.00 90.50 182 GLU A O 1
ATOM 1407 N N . ARG A 1 183 ? -22.584 -2.734 20.728 1.00 88.44 183 ARG A N 1
ATOM 1408 C CA . ARG A 1 183 ? -22.399 -2.900 22.177 1.00 88.44 183 ARG A CA 1
ATOM 1409 C C . ARG A 1 183 ? -22.794 -1.651 22.978 1.00 88.44 183 ARG A C 1
ATOM 1411 O O . ARG A 1 183 ? -23.310 -1.770 24.094 1.00 88.44 183 ARG A O 1
ATOM 1418 N N . TYR A 1 184 ? -22.562 -0.451 22.441 1.00 87.69 184 TYR A N 1
ATOM 1419 C CA . TYR A 1 184 ? -23.039 0.790 23.060 1.00 87.69 184 TYR A CA 1
ATOM 1420 C C . TYR A 1 184 ? -24.564 0.927 22.980 1.00 87.69 184 TYR A C 1
ATOM 1422 O O . TYR A 1 184 ? -25.169 1.380 23.954 1.00 87.69 184 TYR A O 1
ATOM 1430 N N . GLU A 1 185 ? -25.194 0.539 21.868 1.00 87.31 185 GLU A N 1
ATOM 1431 C CA . GLU A 1 185 ? -26.657 0.537 21.725 1.00 87.31 185 GLU A CA 1
ATOM 1432 C C . GLU A 1 185 ? -27.317 -0.453 22.697 1.00 87.31 185 GLU A C 1
ATOM 1434 O O . GL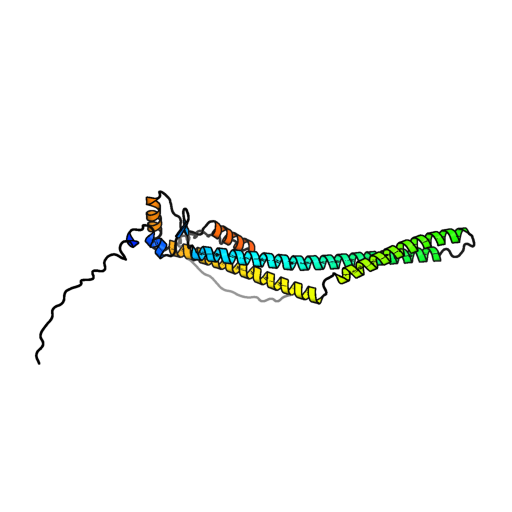U A 1 185 ? -28.259 -0.080 23.404 1.00 87.31 185 GLU A O 1
ATOM 1439 N N . ASP A 1 186 ? -26.748 -1.651 22.843 1.00 87.06 186 ASP A N 1
ATOM 1440 C CA . ASP A 1 186 ? -27.199 -2.669 23.795 1.00 87.06 186 ASP A CA 1
ATOM 1441 C C . ASP A 1 186 ? -27.146 -2.171 25.239 1.00 87.06 186 ASP A C 1
ATOM 1443 O O . ASP A 1 186 ? -28.100 -2.320 26.007 1.00 87.06 186 ASP A O 1
ATOM 1447 N N . VAL A 1 187 ? -26.029 -1.551 25.638 1.00 85.44 187 VAL A N 1
ATOM 1448 C CA . VAL A 1 187 ? -25.891 -1.011 26.996 1.00 85.44 187 VAL A CA 1
ATOM 1449 C C . VAL A 1 187 ? -26.778 0.209 27.209 1.00 85.44 187 VAL A C 1
ATOM 1451 O O . VAL A 1 187 ? -27.337 0.368 28.294 1.00 85.44 187 VAL A O 1
ATOM 1454 N N . ARG A 1 188 ? -27.009 1.023 26.178 1.00 83.44 188 ARG A N 1
ATOM 1455 C CA . ARG A 1 188 ? -27.964 2.133 26.246 1.00 83.44 188 ARG A CA 1
ATOM 1456 C C . ARG A 1 188 ? -29.405 1.657 26.460 1.00 83.44 188 ARG A C 1
ATOM 1458 O O . ARG A 1 188 ? -30.178 2.373 27.093 1.00 83.44 188 ARG A O 1
ATOM 1465 N N . GLY A 1 189 ? -29.755 0.470 25.962 1.00 80.88 189 GLY A N 1
ATOM 1466 C CA . GLY A 1 189 ? -31.064 -0.158 26.153 1.00 80.88 189 GLY A CA 1
ATOM 1467 C C . GLY A 1 189 ? -31.294 -0.770 27.541 1.00 80.88 189 GLY A C 1
ATOM 1468 O O . GLY A 1 189 ? -32.439 -1.061 27.892 1.00 80.88 189 GLY A O 1
ATOM 1469 N N . LYS A 1 190 ? -30.247 -0.956 28.359 1.00 82.44 190 LYS A N 1
ATOM 1470 C CA . LYS A 1 190 ? -30.377 -1.577 29.687 1.00 82.44 190 LYS A CA 1
ATOM 1471 C C . LYS A 1 190 ? -31.036 -0.624 30.698 1.00 82.44 190 LYS A C 1
ATOM 1473 O O . LYS A 1 190 ? -30.622 0.536 30.820 1.00 82.44 190 LYS A O 1
ATOM 1478 N N . PRO A 1 191 ? -32.025 -1.097 31.482 1.00 74.94 191 PRO A N 1
ATOM 1479 C CA . PRO A 1 191 ? -32.663 -0.271 32.499 1.00 74.94 191 PRO A CA 1
ATOM 1480 C C . PRO A 1 191 ? -31.640 0.136 33.565 1.00 74.94 191 PRO A C 1
ATOM 1482 O O . PRO A 1 191 ? -30.869 -0.684 34.053 1.00 74.94 191 PRO A O 1
ATOM 1485 N N . GLY A 1 192 ? -31.628 1.419 33.928 1.00 78.81 192 GLY A N 1
ATOM 1486 C CA . GLY A 1 192 ? -30.753 1.956 34.976 1.00 78.81 192 GLY A CA 1
ATOM 1487 C C . GLY A 1 192 ? -29.417 2.532 34.498 1.00 78.81 192 GLY A C 1
ATOM 1488 O O . GLY A 1 192 ? -28.811 3.283 35.253 1.00 78.81 192 GLY A O 1
ATOM 1489 N N . VAL A 1 193 ? -28.990 2.301 33.251 1.00 80.75 193 VAL A N 1
ATOM 1490 C CA . VAL A 1 193 ? -27.717 2.848 32.732 1.00 80.75 193 VAL A CA 1
ATOM 1491 C C . VAL A 1 193 ? -27.751 4.371 32.604 1.00 80.75 193 VAL A C 1
ATOM 1493 O O . VAL A 1 193 ? -26.825 5.047 33.041 1.00 80.75 193 VAL A O 1
ATOM 1496 N N . LEU A 1 194 ? -28.841 4.935 32.073 1.00 80.00 194 LEU A N 1
ATOM 1497 C CA . LEU A 1 194 ? -29.011 6.393 31.988 1.00 80.00 194 LEU A CA 1
ATOM 1498 C C . LEU A 1 194 ? -29.036 7.050 33.372 1.00 80.00 194 LEU A C 1
ATOM 1500 O O . LEU A 1 194 ? -28.448 8.109 33.563 1.00 80.00 194 LEU A O 1
ATOM 1504 N N . LYS A 1 195 ? -29.666 6.383 34.345 1.00 81.69 195 LYS A N 1
ATOM 1505 C CA . LYS A 1 195 ? -29.709 6.849 35.731 1.00 81.69 195 LYS A CA 1
ATOM 1506 C C . LYS A 1 195 ? -28.326 6.776 36.384 1.00 81.69 195 LYS A C 1
ATOM 1508 O O . LYS A 1 195 ? -27.913 7.736 37.016 1.00 81.69 195 LYS A O 1
ATOM 1513 N N . ALA A 1 196 ? -27.576 5.698 36.153 1.00 80.88 196 ALA A N 1
ATOM 1514 C CA . ALA A 1 196 ? -26.201 5.563 36.628 1.00 80.88 196 ALA A CA 1
ATOM 1515 C C . ALA A 1 196 ? -25.262 6.622 36.018 1.00 80.88 196 ALA A C 1
ATOM 1517 O O . ALA A 1 196 ? -24.390 7.136 36.710 1.00 80.88 196 ALA A O 1
ATOM 1518 N N . LEU A 1 197 ? -25.458 7.004 34.749 1.00 81.62 197 LEU A N 1
ATOM 1519 C CA . LEU A 1 197 ? -24.715 8.106 34.118 1.00 81.62 197 LEU A CA 1
ATOM 1520 C C . LEU A 1 197 ? -25.033 9.464 34.758 1.00 81.62 197 LEU A C 1
ATOM 1522 O O . LEU A 1 197 ? -24.123 10.260 34.996 1.00 81.62 197 LEU A O 1
ATOM 1526 N N . GLU A 1 198 ? -26.308 9.727 35.051 1.00 81.44 198 GLU A N 1
ATOM 1527 C CA . GLU A 1 198 ? -26.742 10.949 35.734 1.00 81.44 198 GLU A CA 1
ATOM 1528 C C . GLU A 1 198 ? -26.201 11.007 37.170 1.00 81.44 198 GLU A C 1
ATOM 1530 O O . GLU A 1 198 ? -25.613 12.016 37.571 1.00 81.44 198 GLU A O 1
ATOM 1535 N N . ASP A 1 199 ? -26.305 9.903 37.912 1.00 82.38 199 ASP A N 1
ATOM 1536 C CA . ASP A 1 199 ? -25.807 9.775 39.283 1.00 82.38 199 ASP A CA 1
ATOM 1537 C C . ASP A 1 199 ? -24.272 9.899 39.348 1.00 82.38 199 ASP A C 1
ATOM 1539 O O . ASP A 1 199 ? -23.748 10.540 40.263 1.00 82.38 199 ASP A O 1
ATOM 1543 N N . ALA A 1 200 ? -23.541 9.376 38.355 1.00 77.94 200 ALA A N 1
ATOM 1544 C CA . ALA A 1 200 ? -22.091 9.547 38.227 1.00 77.94 200 ALA A CA 1
ATOM 1545 C C . ALA A 1 200 ? -21.683 10.984 37.842 1.00 77.94 200 ALA A C 1
ATOM 1547 O O . ALA A 1 200 ? -20.615 11.463 38.240 1.00 77.94 200 ALA A O 1
ATOM 1548 N N . GLY A 1 201 ? -22.532 11.696 37.093 1.00 76.31 201 GLY A N 1
ATOM 1549 C CA . GLY A 1 201 ? -22.307 13.074 36.643 1.00 76.31 201 GLY A CA 1
ATOM 1550 C C . GLY A 1 201 ? -22.619 14.146 37.684 1.00 76.31 201 GLY A C 1
ATOM 1551 O O . GLY A 1 201 ? -21.904 15.150 37.795 1.00 76.31 201 GLY A O 1
ATOM 1552 N N . ARG A 1 202 ? -23.640 13.905 38.510 1.00 78.12 202 ARG A N 1
ATOM 1553 C CA . ARG A 1 202 ? -24.116 14.801 39.572 1.00 78.12 202 ARG A CA 1
ATOM 1554 C C . ARG A 1 202 ? -23.026 15.300 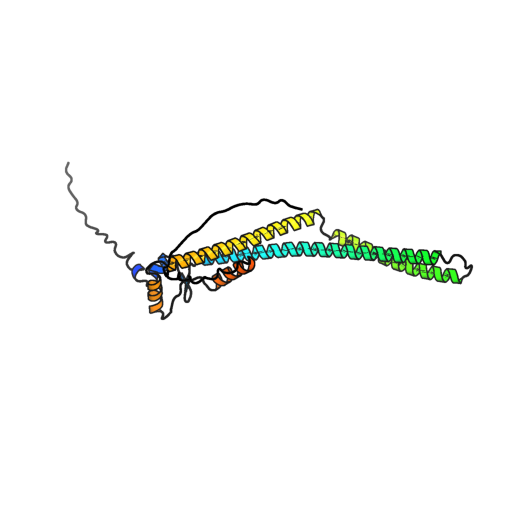40.537 1.00 78.12 202 ARG A C 1
ATOM 1556 O O . ARG A 1 202 ? -22.976 16.512 40.755 1.00 78.12 202 ARG A O 1
ATOM 1563 N N . PRO A 1 203 ? -22.120 14.461 41.086 1.00 75.19 203 PRO A N 1
ATOM 1564 C CA . PRO A 1 203 ? -21.075 14.931 41.999 1.00 75.19 203 PRO A CA 1
ATOM 1565 C C . PRO A 1 203 ? -20.024 15.812 41.314 1.00 75.19 203 PRO A C 1
ATOM 1567 O O . PRO A 1 203 ? -19.397 16.640 41.969 1.00 75.19 203 PRO A O 1
ATOM 1570 N N . LYS A 1 204 ? -19.833 15.662 39.999 1.00 73.69 204 LYS A N 1
ATOM 1571 C CA . LYS A 1 204 ? -18.821 16.397 39.228 1.00 73.69 204 LYS A CA 1
ATOM 1572 C C . LYS A 1 204 ? -19.398 17.575 38.435 1.00 73.69 204 LYS A C 1
ATOM 1574 O O . LYS A 1 204 ? -18.635 18.276 37.781 1.00 73.69 204 LYS A O 1
ATOM 1579 N N . LYS A 1 205 ? -20.720 17.805 38.493 1.00 76.94 205 LYS A N 1
ATOM 1580 C CA . LYS A 1 205 ? -21.454 18.775 37.651 1.00 76.94 205 LYS A CA 1
ATOM 1581 C C . LYS A 1 205 ? -21.174 18.589 36.149 1.00 76.94 205 LYS A C 1
ATOM 1583 O O . LYS A 1 205 ? -21.156 19.556 35.392 1.00 76.94 205 LYS A O 1
ATOM 1588 N N . LEU A 1 206 ? -20.940 17.346 35.728 1.00 76.56 206 LEU A N 1
ATOM 1589 C CA . LEU A 1 206 ? -20.658 16.970 34.342 1.00 76.56 206 LEU A CA 1
ATOM 1590 C C . LEU A 1 206 ? -21.791 16.091 33.815 1.00 76.56 206 LEU A C 1
ATOM 1592 O O . LEU A 1 206 ? -22.261 15.203 34.521 1.00 76.56 206 LEU A O 1
ATOM 1596 N N . SER A 1 207 ? -22.212 16.306 32.570 1.00 74.94 207 SER A N 1
ATOM 1597 C CA . SER A 1 207 ? -23.130 15.403 31.875 1.00 74.94 207 SER A CA 1
ATOM 1598 C C . SER A 1 207 ? -22.329 14.323 31.151 1.00 74.94 207 SER A C 1
ATOM 1600 O O . SER A 1 207 ? -21.809 14.537 30.056 1.00 74.94 207 SER A O 1
ATOM 1602 N N . TYR A 1 208 ? -22.203 13.156 31.784 1.00 80.25 208 TYR A N 1
ATOM 1603 C CA . TYR A 1 208 ? -21.545 12.013 31.160 1.00 80.25 208 TYR A CA 1
ATOM 1604 C C . TYR A 1 208 ? -22.391 11.447 30.021 1.00 80.25 208 TYR A C 1
ATOM 1606 O O . TYR A 1 208 ? -23.593 11.230 30.168 1.00 80.25 208 TYR A O 1
ATOM 1614 N N . GLN A 1 209 ? -21.748 11.194 28.883 1.00 81.69 209 GLN A N 1
ATOM 1615 C CA . GLN A 1 209 ? -22.377 10.564 27.723 1.00 81.69 209 GLN A CA 1
ATOM 1616 C C . GLN A 1 209 ? -21.866 9.135 27.536 1.00 81.69 209 GLN A C 1
ATOM 1618 O O . GLN A 1 209 ? -20.715 8.830 27.842 1.00 81.69 209 GLN A O 1
ATOM 1623 N N . LEU A 1 210 ? -22.720 8.266 27.000 1.00 81.38 210 LEU A N 1
ATOM 1624 C CA . LEU A 1 210 ? -22.340 6.927 26.559 1.00 81.38 210 LEU A CA 1
ATOM 1625 C C . LEU A 1 210 ? -22.130 6.944 25.047 1.00 81.38 210 LEU A C 1
ATOM 1627 O O . LEU A 1 210 ? -23.023 7.366 24.307 1.00 81.38 210 LEU A O 1
ATOM 1631 N N . GLY A 1 211 ? -20.973 6.474 24.598 1.00 80.62 211 GLY A N 1
ATOM 1632 C CA . GLY A 1 211 ? -20.680 6.311 23.181 1.00 80.62 211 GLY A CA 1
ATOM 1633 C C . GLY A 1 211 ? -19.184 6.223 22.906 1.00 80.62 211 GLY A C 1
ATOM 1634 O O . GLY A 1 211 ? -18.389 6.466 23.817 1.00 80.62 211 GLY A O 1
ATOM 1635 N N . PRO A 1 212 ? -18.801 5.914 21.655 1.00 84.25 212 PRO A N 1
ATOM 1636 C CA . PRO A 1 212 ? -17.401 5.809 21.271 1.00 84.25 212 PRO A CA 1
ATOM 1637 C C . PRO A 1 212 ? -16.630 7.095 21.586 1.00 84.25 212 PRO A C 1
ATOM 1639 O O . PRO A 1 212 ? -17.175 8.208 21.519 1.00 84.25 212 PRO A O 1
ATOM 1642 N N . SER A 1 213 ? -15.344 6.964 21.903 1.00 86.62 213 SER A N 1
ATOM 1643 C CA . SER A 1 213 ? -14.458 8.126 21.957 1.00 86.62 213 SER A CA 1
ATOM 1644 C C . SER A 1 213 ? -14.342 8.804 20.587 1.00 86.62 213 SER A C 1
ATOM 1646 O O . SER A 1 213 ? -14.585 8.212 19.531 1.00 86.62 213 SER A O 1
ATOM 1648 N N . GLU A 1 214 ? -13.920 10.070 20.589 1.00 86.38 214 GLU A N 1
ATOM 1649 C CA . GLU A 1 214 ? -13.670 10.807 19.345 1.00 86.38 214 GLU A CA 1
ATOM 1650 C C . GLU A 1 214 ? -12.612 10.132 18.462 1.00 86.38 214 GLU A C 1
ATOM 1652 O O . GLU A 1 214 ? -12.653 10.263 17.238 1.00 86.38 214 GLU A O 1
ATOM 1657 N N . GLU A 1 215 ? -11.651 9.428 19.067 1.00 86.75 215 GLU A N 1
ATOM 1658 C CA . GLU A 1 215 ? -10.631 8.672 18.339 1.00 86.75 215 GLU A CA 1
ATOM 1659 C C . GLU A 1 215 ? -11.245 7.450 17.655 1.00 86.75 215 GLU A C 1
ATOM 1661 O O . GLU A 1 215 ? -11.044 7.260 16.455 1.00 86.75 215 GLU A O 1
ATOM 1666 N N . SER A 1 216 ? -12.065 6.685 18.374 1.00 87.94 216 SER A N 1
ATOM 1667 C CA . SER A 1 216 ? -12.781 5.527 17.830 1.00 87.94 216 SER A CA 1
ATOM 1668 C C . SER A 1 216 ? -13.733 5.922 16.693 1.00 87.94 216 SER A C 1
ATOM 1670 O O . SER A 1 216 ? -13.763 5.266 15.652 1.00 87.94 216 SER A O 1
ATOM 1672 N N . ASP A 1 217 ? -14.427 7.057 16.809 1.00 88.50 217 ASP A N 1
ATOM 1673 C CA . ASP A 1 217 ? -15.264 7.600 15.729 1.00 88.50 217 ASP A CA 1
ATOM 1674 C C . ASP A 1 217 ? -14.462 8.007 14.486 1.00 88.50 217 ASP A C 1
ATOM 1676 O O . ASP A 1 217 ? -14.920 7.820 13.352 1.00 88.50 217 ASP A O 1
ATOM 1680 N N . LYS A 1 218 ? -13.265 8.580 14.665 1.00 91.94 218 LYS A N 1
ATOM 1681 C CA . LYS A 1 218 ? -12.368 8.899 13.542 1.00 91.94 218 LYS A CA 1
ATOM 1682 C C . LYS A 1 218 ? -11.917 7.623 12.834 1.00 91.94 218 LYS A C 1
ATOM 1684 O O . LYS A 1 218 ? -11.933 7.596 11.603 1.00 91.94 218 LYS A O 1
ATOM 1689 N N . ILE A 1 219 ? -11.587 6.574 13.589 1.00 91.19 219 ILE A N 1
ATOM 1690 C CA . ILE A 1 219 ? -11.209 5.258 13.052 1.00 91.19 219 ILE A CA 1
ATOM 1691 C C . ILE A 1 219 ? -12.369 4.643 12.257 1.00 91.19 219 ILE A C 1
ATOM 1693 O O . ILE A 1 219 ? -12.182 4.243 11.106 1.00 91.19 219 ILE A O 1
ATOM 1697 N N . GLY A 1 220 ? -13.587 4.648 12.807 1.00 88.75 220 GLY A N 1
ATOM 1698 C CA . GLY A 1 220 ? -14.776 4.144 12.115 1.00 88.75 220 GLY A CA 1
ATOM 1699 C C . GLY A 1 220 ? -15.079 4.903 10.818 1.00 88.75 220 GLY A C 1
ATOM 1700 O O . GLY A 1 220 ? -15.339 4.297 9.775 1.00 88.75 220 GLY A O 1
ATOM 1701 N N . LYS A 1 221 ? -14.981 6.241 10.833 1.00 90.75 221 LYS A N 1
ATOM 1702 C CA . LYS A 1 221 ? -15.137 7.074 9.623 1.00 90.75 221 LYS A CA 1
ATOM 1703 C C . LYS A 1 221 ? -14.060 6.791 8.581 1.00 90.75 221 LYS A C 1
ATOM 1705 O O . LYS A 1 221 ? -14.371 6.744 7.392 1.00 90.75 221 LYS A O 1
ATOM 1710 N N . TRP A 1 222 ? -12.816 6.602 9.014 1.00 92.88 222 TRP A N 1
ATOM 1711 C CA . TRP A 1 222 ? -11.704 6.250 8.138 1.00 92.88 222 TRP A CA 1
ATOM 1712 C C . TRP A 1 222 ? -11.944 4.907 7.439 1.00 92.88 222 TRP A C 1
ATOM 1714 O O . TRP A 1 222 ? -11.868 4.841 6.209 1.00 92.88 222 TRP A O 1
ATOM 1724 N N . ALA A 1 223 ? -12.329 3.868 8.188 1.00 90.38 223 ALA A N 1
ATOM 1725 C CA . ALA A 1 223 ? -12.577 2.538 7.634 1.00 90.38 223 ALA A CA 1
ATOM 1726 C C . ALA A 1 223 ? -13.745 2.554 6.635 1.00 90.38 223 ALA A C 1
ATOM 1728 O O . ALA A 1 223 ? -13.606 2.095 5.497 1.00 90.38 223 ALA A O 1
ATOM 1729 N N . LYS A 1 224 ? -14.867 3.191 7.001 1.00 90.00 224 LYS A N 1
ATOM 1730 C CA . LYS A 1 224 ? -16.036 3.363 6.117 1.00 90.00 224 LYS A CA 1
ATOM 1731 C C . LYS A 1 224 ? -15.705 4.172 4.865 1.00 90.00 224 LYS A C 1
ATOM 1733 O O . LYS A 1 224 ? -16.129 3.805 3.767 1.00 90.00 224 LYS A O 1
ATOM 1738 N N . GLY A 1 225 ? -14.912 5.235 5.011 1.00 88.69 225 GLY A N 1
ATOM 1739 C CA . GLY A 1 225 ? -14.437 6.061 3.902 1.00 88.69 225 GLY A CA 1
ATOM 1740 C C . GLY A 1 225 ? -13.596 5.269 2.899 1.00 88.69 225 GLY A C 1
ATOM 1741 O O . GLY A 1 225 ? -13.810 5.381 1.693 1.00 88.69 225 GLY A O 1
ATOM 1742 N N . ILE A 1 226 ? -12.698 4.411 3.385 1.00 84.81 226 ILE A N 1
ATOM 1743 C CA . ILE A 1 226 ? -11.876 3.538 2.539 1.00 84.81 226 ILE A CA 1
ATOM 1744 C C . ILE A 1 226 ? -12.716 2.480 1.827 1.00 84.81 226 ILE A C 1
ATOM 1746 O O . ILE A 1 226 ? -12.545 2.266 0.626 1.00 84.81 226 ILE A O 1
ATOM 1750 N N . LEU A 1 227 ? -13.616 1.818 2.552 1.00 84.50 227 LEU A N 1
ATOM 1751 C CA . LEU A 1 227 ? -14.462 0.759 1.999 1.00 84.50 227 LEU A CA 1
ATOM 1752 C C . LEU A 1 227 ? -15.581 1.307 1.102 1.00 84.50 227 LEU A C 1
ATOM 1754 O O . LEU A 1 227 ? -16.327 0.527 0.513 1.00 84.50 227 LEU A O 1
ATOM 1758 N N . LYS A 1 228 ? -15.704 2.638 0.985 1.00 82.94 228 LYS A N 1
ATOM 1759 C CA . LYS A 1 228 ? -16.803 3.334 0.296 1.00 82.94 228 LYS A CA 1
ATOM 1760 C C . LYS A 1 228 ? -18.183 2.925 0.827 1.00 82.94 228 LYS A C 1
ATOM 1762 O O . LYS A 1 228 ? -19.181 3.002 0.109 1.00 82.94 228 LYS A O 1
ATOM 1767 N N . ILE A 1 229 ? -18.256 2.516 2.091 1.00 62.91 229 ILE A N 1
ATOM 1768 C CA . ILE A 1 229 ? -19.513 2.195 2.762 1.00 62.91 229 ILE A CA 1
ATOM 1769 C C . ILE A 1 229 ? -20.146 3.525 3.161 1.00 62.91 229 ILE A C 1
ATOM 1771 O O . ILE A 1 229 ? -19.626 4.254 4.008 1.00 62.91 229 ILE A O 1
ATOM 1775 N N . ARG A 1 230 ? -21.273 3.878 2.532 1.00 47.88 230 ARG A N 1
ATOM 1776 C CA . ARG A 1 230 ? -22.053 5.041 2.971 1.00 47.88 230 ARG A CA 1
ATOM 1777 C C . ARG A 1 230 ? -22.600 4.756 4.376 1.00 47.88 230 ARG A C 1
ATOM 1779 O O . ARG A 1 230 ? -23.148 3.671 4.579 1.00 47.88 230 ARG A O 1
ATOM 1786 N N . PRO A 1 231 ? -22.506 5.698 5.334 1.00 49.78 231 PRO A N 1
ATOM 1787 C CA . PRO A 1 231 ? -23.149 5.522 6.630 1.00 49.78 231 PRO A CA 1
ATOM 1788 C C . PRO A 1 231 ? -24.651 5.299 6.408 1.00 49.78 231 PRO A C 1
ATOM 1790 O O . PRO A 1 231 ? -25.278 6.049 5.653 1.00 49.78 231 PRO A O 1
ATOM 1793 N N . LYS A 1 232 ? -25.224 4.254 7.024 1.00 44.91 232 LYS A N 1
ATOM 1794 C CA . LYS A 1 232 ? -26.672 4.003 6.979 1.00 44.91 232 LYS A CA 1
ATOM 1795 C C . LYS A 1 232 ? -27.379 5.264 7.485 1.00 44.91 232 LYS A C 1
ATOM 1797 O O . LYS A 1 232 ? -27.254 5.619 8.652 1.00 44.91 232 LYS A O 1
ATOM 1802 N N . ARG A 1 233 ? -28.108 5.960 6.604 1.00 34.31 233 ARG A N 1
ATOM 1803 C CA . ARG A 1 233 ? -29.053 7.005 7.015 1.00 34.31 233 ARG A CA 1
ATOM 1804 C C . ARG A 1 233 ? -30.088 6.331 7.912 1.00 34.31 233 ARG A C 1
ATOM 1806 O O . ARG A 1 233 ? -30.813 5.454 7.445 1.00 34.31 233 ARG A O 1
ATOM 1813 N N . THR A 1 234 ? -30.164 6.745 9.171 1.00 38.12 234 THR A N 1
ATOM 1814 C CA . THR A 1 234 ? -31.314 6.464 10.028 1.00 38.12 234 THR A CA 1
ATOM 1815 C C . THR A 1 234 ? -32.543 7.016 9.318 1.00 38.12 234 THR A C 1
ATOM 1817 O O . THR A 1 234 ? -32.731 8.222 9.181 1.00 38.12 234 THR A O 1
ATOM 1820 N N . THR A 1 235 ? -33.334 6.116 8.746 1.00 37.25 235 THR A N 1
ATOM 1821 C CA . THR A 1 235 ? -34.593 6.483 8.105 1.00 37.25 235 THR A CA 1
ATOM 1822 C C . THR A 1 235 ? -35.594 6.624 9.248 1.00 37.25 235 THR A C 1
ATOM 1824 O O . THR A 1 235 ? -35.831 5.627 9.932 1.00 37.25 235 THR A O 1
ATOM 1827 N N . PRO A 1 236 ? -36.133 7.821 9.545 1.00 39.53 236 PRO A N 1
ATOM 1828 C CA . PRO A 1 236 ? -37.142 7.945 10.587 1.00 39.53 236 PRO A CA 1
ATOM 1829 C C . PRO A 1 236 ? -38.350 7.089 10.197 1.00 39.53 236 PRO A C 1
ATOM 1831 O O . PRO A 1 236 ? -38.820 7.149 9.058 1.00 39.53 236 PRO A O 1
ATOM 1834 N N . ALA A 1 237 ? -38.811 6.257 11.133 1.00 38.12 237 ALA A N 1
ATOM 1835 C CA . ALA A 1 237 ? -39.931 5.347 10.948 1.00 38.12 237 ALA A CA 1
ATOM 1836 C C . ALA A 1 237 ? -41.150 6.105 10.397 1.00 38.12 237 ALA A C 1
ATOM 1838 O O . ALA A 1 237 ? -41.735 6.962 11.063 1.00 38.12 237 ALA A O 1
ATOM 1839 N N . ARG A 1 238 ? -41.523 5.801 9.151 1.00 35.84 238 ARG A N 1
ATOM 1840 C CA . ARG A 1 238 ? -42.722 6.339 8.514 1.00 35.84 238 ARG A CA 1
ATOM 1841 C C . ARG A 1 238 ? -43.932 5.724 9.214 1.00 35.84 238 ARG A C 1
ATOM 1843 O O . ARG A 1 238 ? -44.187 4.531 9.081 1.00 35.84 238 ARG A O 1
ATOM 1850 N N . LYS A 1 239 ? -44.654 6.550 9.971 1.00 36.25 239 LYS A N 1
ATOM 1851 C CA . LYS A 1 239 ? -45.949 6.217 10.578 1.00 36.25 239 LYS A CA 1
ATOM 1852 C C . LYS A 1 239 ? -46.876 5.646 9.485 1.00 36.25 239 LYS A C 1
ATOM 1854 O O . LYS A 1 239 ? -46.982 6.280 8.430 1.00 36.25 239 LYS A O 1
ATOM 1859 N N . PRO A 1 240 ? -47.505 4.474 9.680 1.00 36.91 240 PRO A N 1
ATOM 1860 C CA . PRO A 1 240 ? -48.407 3.921 8.678 1.00 36.91 240 PRO A CA 1
ATOM 1861 C C . PRO A 1 240 ? -49.623 4.848 8.519 1.00 36.91 240 PRO A C 1
ATOM 1863 O O . PRO A 1 240 ? -50.113 5.376 9.524 1.00 36.91 240 PRO A O 1
ATOM 1866 N N . PRO A 1 241 ? -50.095 5.105 7.286 1.00 39.16 241 PRO A N 1
ATOM 1867 C CA . PRO A 1 241 ? -51.301 5.891 7.081 1.00 39.16 241 PRO A CA 1
ATOM 1868 C C . PRO A 1 241 ? -52.511 5.130 7.629 1.00 39.16 241 PRO A C 1
ATOM 1870 O O . PRO A 1 241 ? -52.655 3.927 7.418 1.00 39.16 241 PRO A O 1
ATOM 1873 N N . ALA A 1 242 ? -53.355 5.859 8.359 1.00 40.94 242 ALA A N 1
ATOM 1874 C CA . ALA A 1 242 ? -54.620 5.373 8.879 1.00 40.94 242 ALA A CA 1
ATOM 1875 C C . ALA A 1 242 ? -55.531 4.934 7.725 1.00 40.94 242 ALA A C 1
ATOM 1877 O O . ALA A 1 242 ? -55.722 5.664 6.753 1.00 40.94 242 ALA A O 1
ATOM 1878 N N . SER A 1 243 ? -56.069 3.728 7.856 1.00 46.19 243 SER A N 1
ATOM 1879 C CA . SER A 1 243 ? -57.053 3.127 6.968 1.00 46.19 243 SER A CA 1
ATOM 1880 C C . SER A 1 243 ? -58.344 3.951 6.972 1.00 46.19 243 SER A C 1
ATOM 1882 O O . SER A 1 243 ? -58.983 4.082 8.015 1.00 46.19 243 SER A O 1
ATOM 1884 N N . THR A 1 244 ? -58.760 4.453 5.812 1.00 39.94 244 THR A N 1
ATOM 1885 C CA . THR A 1 244 ? -60.129 4.944 5.588 1.00 39.94 244 THR A CA 1
ATOM 1886 C C . THR A 1 244 ? -60.887 3.880 4.787 1.00 39.94 244 THR A C 1
ATOM 1888 O O . THR A 1 244 ? -60.360 3.444 3.761 1.00 39.94 244 THR A O 1
ATOM 1891 N N . PRO A 1 245 ? -62.078 3.421 5.217 1.00 49.88 245 PRO A N 1
ATOM 1892 C CA . PRO A 1 245 ? -62.815 2.384 4.505 1.00 49.88 245 PRO A CA 1
ATOM 1893 C C . PRO A 1 245 ? -63.859 2.950 3.524 1.00 49.88 245 PRO A C 1
ATOM 1895 O O . PRO A 1 245 ? -64.604 3.867 3.862 1.00 49.88 245 PRO A O 1
ATOM 1898 N N . GLY A 1 246 ? -63.959 2.291 2.363 1.00 33.94 246 GLY A N 1
ATOM 1899 C CA . GLY A 1 246 ? -65.181 2.122 1.560 1.00 33.94 246 GLY A CA 1
ATOM 1900 C C . GLY A 1 246 ? -65.329 2.990 0.293 1.00 33.94 246 GLY A C 1
ATOM 1901 O O . GLY A 1 246 ? -64.676 4.028 0.198 1.00 33.94 246 GLY A O 1
ATOM 1902 N N . PRO A 1 247 ? -66.224 2.627 -0.659 1.00 47.59 247 PRO A N 1
ATOM 1903 C CA . PRO A 1 247 ? -67.097 1.452 -0.693 1.00 47.59 247 PRO A CA 1
ATOM 1904 C C . PRO A 1 247 ? -67.043 0.633 -2.010 1.00 47.59 247 PRO A C 1
ATOM 1906 O O . PRO A 1 247 ? -66.270 0.872 -2.930 1.00 47.59 247 PRO A O 1
ATOM 1909 N N . GLU A 1 248 ? -67.882 -0.390 -1.974 1.00 41.19 248 GLU A N 1
ATOM 1910 C CA . GLU A 1 248 ? -68.108 -1.592 -2.773 1.00 41.19 248 GLU A CA 1
ATOM 1911 C C . GLU A 1 248 ? -68.814 -1.391 -4.139 1.00 41.19 248 GLU A C 1
ATOM 1913 O O . GLU A 1 248 ? -69.378 -0.331 -4.401 1.00 41.19 248 GLU A O 1
ATOM 1918 N N . ALA A 1 249 ? -68.859 -2.494 -4.913 1.00 39.88 249 ALA A N 1
ATOM 1919 C CA . ALA A 1 249 ? -69.690 -2.825 -6.093 1.00 39.88 249 ALA A CA 1
ATOM 1920 C C . ALA A 1 249 ? -69.117 -2.477 -7.488 1.00 39.88 249 ALA A C 1
ATOM 1922 O O . ALA A 1 249 ? -68.685 -1.360 -7.727 1.00 39.88 249 ALA A O 1
ATOM 1923 N N . ALA A 1 250 ? -69.132 -3.333 -8.520 1.00 45.09 250 ALA A N 1
ATOM 1924 C CA . ALA A 1 250 ? -69.538 -4.733 -8.731 1.00 45.09 250 ALA A CA 1
ATOM 1925 C C . ALA A 1 250 ? -69.088 -5.155 -10.171 1.00 45.09 250 ALA A C 1
ATOM 1927 O O . ALA A 1 250 ? -68.625 -4.298 -10.925 1.00 45.09 250 ALA A O 1
ATOM 1928 N N . PRO A 1 251 ? -69.189 -6.443 -10.572 1.00 63.03 251 PRO A N 1
ATOM 1929 C CA . PRO A 1 251 ? -68.418 -7.045 -11.667 1.00 63.03 251 PRO A CA 1
ATOM 1930 C C . PRO A 1 251 ? -69.217 -7.301 -12.963 1.00 63.03 251 PRO A C 1
ATOM 1932 O O . PRO A 1 251 ? -70.417 -7.546 -12.927 1.00 63.03 251 PRO A O 1
ATOM 1935 N N . ALA A 1 252 ? -68.520 -7.345 -14.100 1.00 40.22 252 ALA A N 1
ATOM 1936 C CA . ALA A 1 252 ? -68.889 -8.012 -15.361 1.00 40.22 252 ALA A CA 1
ATOM 1937 C C . ALA A 1 252 ? -67.655 -7.903 -16.277 1.00 40.22 252 ALA A C 1
ATOM 1939 O O . ALA A 1 252 ? -66.985 -6.881 -16.260 1.00 40.22 252 ALA A O 1
ATOM 1940 N N . GLY A 1 253 ? -67.219 -8.850 -17.093 1.00 36.56 253 GLY A N 1
ATOM 1941 C CA . GLY A 1 253 ? -67.788 -10.066 -17.643 1.00 36.56 253 GLY A CA 1
ATOM 1942 C C . GLY A 1 253 ? -66.895 -10.416 -18.845 1.00 36.56 253 GLY A C 1
ATOM 1943 O O . GLY A 1 253 ? -66.326 -9.537 -19.484 1.00 36.56 253 GLY A O 1
ATOM 1944 N N . ALA A 1 254 ? -66.701 -11.707 -19.075 1.00 42.41 254 ALA A N 1
ATOM 1945 C CA . ALA A 1 254 ? -65.701 -12.299 -19.957 1.00 42.41 254 ALA A CA 1
ATOM 1946 C C . ALA A 1 254 ? -65.828 -11.993 -21.463 1.00 42.41 254 ALA A C 1
ATOM 1948 O O . ALA A 1 254 ? -66.926 -11.736 -21.951 1.00 42.41 254 ALA A O 1
ATOM 1949 N N . LYS A 1 255 ? -64.701 -12.211 -22.168 1.00 41.50 255 LYS A N 1
ATOM 1950 C CA . LYS A 1 255 ? -64.476 -12.844 -23.501 1.00 41.50 255 LYS A CA 1
ATOM 1951 C C . LYS A 1 255 ? -63.354 -12.082 -24.233 1.00 41.50 255 LYS A C 1
ATOM 1953 O O . LYS A 1 255 ? -63.213 -10.894 -24.003 1.00 41.50 255 LYS A O 1
ATOM 1958 N N . ALA A 1 256 ? -62.556 -12.606 -25.157 1.00 39.72 256 ALA A N 1
ATOM 1959 C CA . ALA A 1 256 ? -62.164 -13.923 -25.674 1.00 39.72 256 ALA A CA 1
ATOM 1960 C C . ALA A 1 256 ? -61.341 -13.599 -26.947 1.00 39.72 256 ALA A C 1
ATOM 1962 O O . ALA A 1 256 ? -61.688 -12.625 -27.608 1.00 39.72 256 ALA A O 1
ATOM 1963 N N . GLY A 1 257 ? -60.351 -14.417 -27.334 1.00 40.66 257 GLY A N 1
ATOM 1964 C CA . GLY A 1 257 ? -59.649 -14.271 -28.629 1.00 40.66 257 GLY A CA 1
ATOM 1965 C C . GLY A 1 257 ? -58.678 -13.082 -28.647 1.00 40.66 257 GLY A C 1
ATOM 1966 O O . GLY A 1 257 ? -58.911 -12.088 -27.986 1.00 40.66 257 GLY A O 1
ATOM 1967 N N . GLU A 1 258 ? -57.539 -13.087 -29.318 1.00 43.72 258 GLU A N 1
ATOM 1968 C CA . GLU A 1 258 ? -57.209 -13.760 -30.562 1.00 43.72 258 GLU A CA 1
ATOM 1969 C C . GLU A 1 258 ? -55.681 -13.812 -30.668 1.00 43.72 258 GLU A C 1
ATOM 1971 O O . GLU A 1 258 ? -54.977 -12.891 -30.250 1.00 43.72 258 GLU A O 1
ATOM 1976 N N . ALA A 1 259 ? -55.177 -14.932 -31.171 1.00 48.72 259 ALA A N 1
ATOM 1977 C CA . ALA A 1 259 ? -53.791 -15.082 -31.562 1.00 48.72 259 ALA A CA 1
ATOM 1978 C C . ALA A 1 259 ? -53.555 -14.296 -32.855 1.00 48.72 259 ALA A C 1
ATOM 1980 O O . ALA A 1 259 ? -54.349 -14.442 -33.775 1.00 48.72 259 ALA A O 1
ATOM 1981 N N . ASP A 1 260 ? -52.434 -13.587 -32.979 1.00 48.34 260 ASP A N 1
ATOM 1982 C CA . ASP A 1 260 ? -51.715 -13.626 -34.249 1.00 48.34 260 ASP A CA 1
ATOM 1983 C C . ASP A 1 260 ? -50.211 -13.409 -34.062 1.00 48.34 260 ASP A C 1
ATOM 1985 O O . ASP A 1 260 ? -49.744 -12.707 -33.163 1.00 48.34 260 ASP A O 1
ATOM 1989 N N . SER A 1 261 ? -49.478 -14.135 -34.890 1.00 40.31 261 SER A N 1
ATOM 1990 C CA . SER A 1 261 ? -48.040 -14.356 -34.892 1.00 40.31 261 SER A CA 1
ATOM 1991 C C . SER A 1 261 ? -47.291 -13.295 -35.725 1.00 40.31 261 SER A C 1
ATOM 1993 O O . SER A 1 261 ? -47.910 -12.435 -36.347 1.00 40.31 261 SER A O 1
ATOM 1995 N N . PRO A 1 262 ? -45.945 -13.318 -35.725 1.00 59.34 262 PRO A N 1
ATOM 1996 C CA . PRO A 1 262 ? -45.112 -12.181 -36.096 1.00 59.34 262 PRO A CA 1
ATOM 1997 C C . PRO A 1 262 ? -44.771 -12.123 -37.592 1.00 59.34 262 PRO A C 1
ATOM 1999 O O . PRO A 1 262 ? -44.785 -13.133 -38.302 1.00 59.34 262 PRO A O 1
ATOM 2002 N N . ARG A 1 263 ? -44.332 -10.938 -38.024 1.00 51.59 263 ARG A N 1
ATOM 2003 C CA . ARG A 1 263 ? -43.332 -10.753 -39.081 1.00 51.59 263 ARG A CA 1
ATOM 2004 C C . ARG A 1 263 ? -42.304 -9.727 -38.636 1.00 51.59 263 ARG A C 1
ATOM 2006 O O . ARG A 1 263 ? -42.727 -8.725 -38.020 1.00 51.59 263 ARG A O 1
#

pLDDT: mean 75.24, std 20.04, range [33.94, 95.31]

Secondary structure (DSSP, 8-state):
-----------------SHHHHTT-TTHHHHTTT-EEETTEEE-HHHHHHHHHHHHHHHHHHHHHHHHHHHHHHHHHHHHHHHHHHHHHHHHHHHHHHHHHHHHS--S--SHHHHHHHHHHHHHHHHHHHHHHHHHHHHHHHHHHSPPHHHHHHHHHHHHHHHHHHHHHHHHHHHHHHHHHHHHHHHHTSTTHHHHHHHHHGGGT---EES--HHHHHHHHHHHHHHT----------PPPPPPP------------------